Protein AF-0000000084494396 (afdb_homodimer)

Secondary structure (DSSP, 8-state):
--EEEEEEEEES-HHHHHHHHHHHH--EEPPPBTTEEEEE-SSSGGG---EEEEE--TTS-SEEEEEEE-S-HHHHHHHHHHTT-EEEEEEEE-SSEEEEEEE-TTS-EEEEEEE-/--EEEEEEEEES-HHHHHHHHHHHH--EEPPPBTTEEEEE-SSSGGG---EEEEE--TTS-SEEEEEEE-S-HHHHHHHHHHTT-EEEEEEEE-SSEEEEEEE-TTS-EEEEEEE-

Solvent-accessible surface area (backbone atoms only — not comparable to full-atom values): 11645 Å² total; per-residue (Å²): 107,31,17,34,65,34,38,36,41,27,20,89,49,35,68,61,45,51,51,41,46,29,70,59,27,57,32,49,68,49,75,70,55,96,57,32,19,49,32,39,23,44,94,40,78,93,52,21,46,33,35,32,39,19,53,29,49,90,93,47,40,63,49,42,28,49,30,29,37,36,93,45,57,67,58,46,51,52,47,33,43,75,61,53,26,44,78,75,38,66,86,39,83,55,97,59,33,36,39,30,34,35,26,44,72,74,68,46,53,36,34,41,33,18,76,107,109,32,16,32,64,33,38,37,42,26,19,87,48,34,66,62,46,51,50,41,46,29,70,58,25,56,31,50,68,48,73,70,56,97,57,33,20,49,32,38,23,42,96,38,78,91,53,22,44,34,36,33,39,20,52,30,49,92,92,48,40,62,47,41,28,48,28,30,37,36,93,46,57,68,60,48,50,51,47,34,42,77,61,52,27,45,79,74,40,66,86,38,83,56,96,60,32,36,38,29,34,34,27,44,72,73,67,46,53,37,33,42,32,18,75,108

Radius of gyration: 16.56 Å; Cα contacts (8 Å, |Δi|>4): 585; chains: 2; bounding box: 40×44×38 Å

Sequence (232 aa):
MGKVIGFELNSQEPEKAAKFYSTVFGWEIAEPHWDYREVSTGKDAQNGMNGGIAKGPHDYPHGTRIQIEVDSINTAISNAKNNGAIIVRDKMEFDHFYLAYLVDPTGLGFALIQKKMGKVIGFELNSQEPEKAAKFYSTVFGWEIAEPHWDYREVSTGKDAQNGMNGGIAKGPHDYPHGTRIQIEVDSINTAISNAKNNGAIIVRDKMEFDHFYLAYLVDPTGLGFALIQKK

pLDDT: mean 94.83, std 9.17, range [48.56, 98.88]

Organism: NCBI:txid1637975

InterPro domains:
  IPR029068 Glyoxalase/Bleomycin resistance protein/Dihydroxybiphenyl dioxygenase [G3DSA:3.10.180.10] (3-116)
  IPR029068 Glyoxalase/Bleomycin resistance protein/Dihydroxybiphenyl dioxygenase [SSF54593] (7-115)
  IPR037523 Vicinal oxygen chelate (VOC), core domain [PS51819] (3-115)
  IPR041581 Glyoxalase-like domain, group 6 [PF18029] (9-112)
  IPR052164 Anthracycline and Secondary Metabolite Biosynthesis Protein [PTHR33993] (4-116)

Nearest PDB structures (foldseek):
  3rhe-assembly1_A  TM=7.135E-01  e=7.812E-06  Legionella pneumophila subsp. pneumophila str. Philadelphia 1
  7yvv-assembly1_A  TM=7.458E-01  e=1.369E-04  Amycolatopsis sp. Hca4
  3r6a-assembly1_B  TM=5.721E-01  e=2.110E-05  Methanosarcina mazei Go1
  8aid-assembly2_D  TM=5.527E-01  e=4.953E-04  Pseudomonas aeruginosa PAO1
  4g6x-assembly1_A-2  TM=3.951E-01  e=2.604E-04  Catenulispora acidiphila DSM 44928

Structure (mmCIF, N/CA/C/O backbone):
data_AF-0000000084494396-model_v1
#
loop_
_entity.id
_entity.type
_entity.pdbx_description
1 polymer 'VOC domain-containing protein'
#
loop_
_atom_site.group_PDB
_atom_site.id
_atom_site.type_symbol
_atom_site.label_atom_id
_atom_site.label_alt_id
_atom_site.label_comp_id
_atom_site.label_asym_id
_atom_site.label_entity_id
_atom_site.label_seq_id
_atom_site.pdbx_PDB_ins_code
_atom_site.Cartn_x
_atom_site.Cartn_y
_atom_site.Cartn_z
_atom_site.occupancy
_atom_site.B_iso_or_equiv
_atom_site.auth_seq_id
_atom_site.auth_comp_id
_atom_site.auth_asym_id
_atom_site.auth_atom_id
_atom_site.pdbx_PDB_model_num
ATOM 1 N N . MET A 1 1 ? 7.5 9.703 14.969 1 87.62 1 MET A N 1
ATOM 2 C CA . MET A 1 1 ? 7.66 9.039 13.68 1 87.62 1 MET A CA 1
ATOM 3 C C . MET A 1 1 ? 6.348 8.406 13.227 1 87.62 1 MET A C 1
ATOM 5 O O . MET A 1 1 ? 5.609 7.844 14.047 1 87.62 1 MET A O 1
ATOM 9 N N . GLY A 1 2 ? 5.965 8.781 11.984 1 94.12 2 GLY A N 1
ATOM 10 C CA . GLY A 1 2 ? 4.781 8.156 11.422 1 94.12 2 GLY A CA 1
ATOM 11 C C . GLY A 1 2 ? 5.02 6.727 10.969 1 94.12 2 GLY A C 1
ATOM 12 O O . GLY A 1 2 ? 5.977 6.453 10.242 1 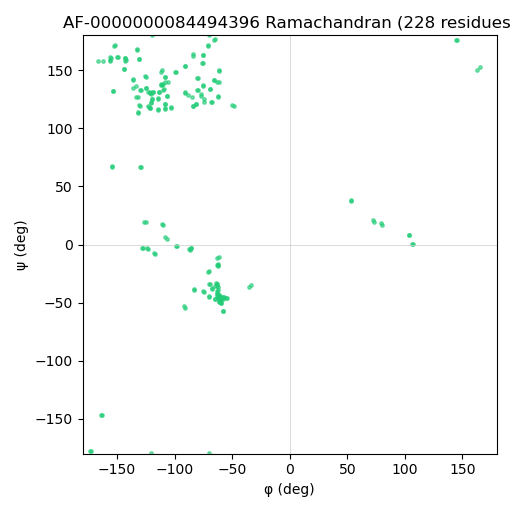94.12 2 GLY A O 1
ATOM 13 N N . LYS A 1 3 ? 4.242 5.754 11.445 1 94.38 3 LYS A N 1
ATOM 14 C CA . LYS A 1 3 ? 4.434 4.355 11.078 1 94.38 3 LYS A CA 1
ATOM 15 C C . LYS A 1 3 ? 3.322 3.867 10.156 1 94.38 3 LYS A C 1
ATOM 17 O O . LYS A 1 3 ? 2.156 4.227 10.336 1 94.38 3 LYS A O 1
ATOM 22 N N . VAL A 1 4 ? 3.73 3.09 9.203 1 95.94 4 VAL A N 1
ATOM 23 C CA . VAL A 1 4 ? 2.715 2.477 8.352 1 95.94 4 VAL A CA 1
ATOM 24 C C . VAL A 1 4 ? 2.061 1.312 9.086 1 95.94 4 VAL A C 1
ATOM 26 O O . VAL A 1 4 ? 2.742 0.383 9.531 1 95.94 4 VAL A O 1
ATOM 29 N N . ILE A 1 5 ? 0.726 1.32 9.109 1 93.69 5 ILE A N 1
ATOM 30 C CA . ILE A 1 5 ? 0.057 0.317 9.93 1 93.69 5 ILE A CA 1
ATOM 31 C C . ILE A 1 5 ? -0.991 -0.417 9.102 1 93.69 5 ILE A C 1
ATOM 33 O O . ILE A 1 5 ? -1.668 -1.32 9.594 1 93.69 5 ILE A O 1
ATOM 37 N N . GLY A 1 6 ? -1.131 0.015 7.891 1 95.38 6 GLY A N 1
ATOM 38 C CA . GLY A 1 6 ? -2.148 -0.624 7.07 1 95.38 6 GLY A CA 1
ATOM 39 C C . GLY A 1 6 ? -2.115 -0.173 5.625 1 95.38 6 GLY A C 1
ATOM 40 O O . GLY A 1 6 ? -1.225 0.578 5.223 1 95.38 6 GLY A O 1
ATOM 41 N N . PHE A 1 7 ? -3.102 -0.736 4.867 1 97.56 7 PHE A N 1
ATOM 42 C CA . PHE A 1 7 ? -3.277 -0.401 3.459 1 97.56 7 PHE A CA 1
ATOM 43 C C . PHE A 1 7 ? -4.758 -0.354 3.094 1 97.56 7 PHE A C 1
ATOM 45 O O . PHE A 1 7 ? -5.602 -0.865 3.834 1 97.56 7 PHE A O 1
ATOM 52 N N . GLU A 1 8 ? -4.984 0.31 2.012 1 98.31 8 GLU A N 1
ATOM 53 C CA . GLU A 1 8 ? -6.316 0.332 1.412 1 98.31 8 GLU A CA 1
ATOM 54 C C . GLU A 1 8 ? -6.25 0.049 -0.086 1 98.31 8 GLU A C 1
ATOM 56 O O . GLU A 1 8 ? -5.477 0.68 -0.809 1 98.31 8 GLU A O 1
ATOM 61 N N . LEU A 1 9 ? -7.027 -0.905 -0.478 1 98.75 9 LEU A N 1
ATOM 62 C CA . LEU A 1 9 ? -7.215 -1.201 -1.894 1 98.75 9 LEU A CA 1
ATOM 63 C C . LEU A 1 9 ? -8.555 -0.66 -2.389 1 98.75 9 LEU A C 1
ATOM 65 O O . LEU A 1 9 ? -9.609 -1.063 -1.897 1 98.75 9 LEU A O 1
ATOM 69 N N . ASN A 1 10 ? -8.445 0.259 -3.33 1 98.62 10 ASN A N 1
ATOM 70 C CA . ASN A 1 10 ? -9.648 0.908 -3.846 1 98.62 10 ASN A CA 1
ATOM 71 C C . ASN A 1 10 ? -9.891 0.551 -5.309 1 98.62 10 ASN A C 1
ATOM 73 O O . ASN A 1 10 ? -8.977 0.617 -6.129 1 98.62 10 ASN A O 1
ATOM 77 N N . SER A 1 11 ? -11.062 0.175 -5.621 1 98.31 11 SER A N 1
ATOM 78 C CA . SER A 1 11 ? -11.508 -0.075 -6.984 1 98.31 11 SER A CA 1
ATOM 79 C C . SER A 1 11 ? -13.008 0.155 -7.121 1 98.31 11 SER A C 1
ATOM 81 O O . SER A 1 11 ? -13.695 0.453 -6.141 1 98.31 11 SER A O 1
ATOM 83 N N . GLN A 1 12 ? -13.43 0.122 -8.367 1 98.06 12 GLN A N 1
ATOM 84 C CA . GLN A 1 12 ? -14.867 0.267 -8.594 1 98.06 12 GLN A CA 1
ATOM 85 C C . GLN A 1 12 ? -15.578 -1.077 -8.477 1 98.06 12 GLN A C 1
ATOM 87 O O . GLN A 1 12 ? -16.812 -1.143 -8.547 1 98.06 12 GLN A O 1
ATOM 92 N N . GLU A 1 13 ? -14.867 -2.143 -8.273 1 98 13 GLU A N 1
ATOM 93 C CA . GLU A 1 13 ? -15.406 -3.486 -8.094 1 98 13 GLU A CA 1
ATOM 94 C C . GLU A 1 13 ? -14.828 -4.148 -6.848 1 98 13 GLU A C 1
ATOM 96 O O . GLU A 1 13 ? -14.195 -5.199 -6.934 1 98 13 GLU A O 1
ATOM 101 N N . PRO A 1 14 ? -15.164 -3.617 -5.68 1 98 14 PRO A N 1
ATOM 102 C CA . PRO A 1 14 ? -14.539 -4.102 -4.445 1 98 14 PRO A CA 1
ATOM 103 C C . PRO A 1 14 ? -14.883 -5.562 -4.148 1 98 14 PRO A C 1
ATOM 105 O O . PRO A 1 14 ? -14.07 -6.281 -3.553 1 98 14 PRO A O 1
ATOM 108 N N . GLU A 1 15 ? -16.062 -6.016 -4.496 1 97.62 15 GLU A N 1
ATOM 109 C CA . GLU A 1 15 ? -16.422 -7.41 -4.273 1 97.62 15 GLU A CA 1
ATOM 110 C C . GLU A 1 15 ? -15.539 -8.352 -5.082 1 97.62 15 GLU A C 1
ATOM 112 O O . GLU A 1 15 ? -15.164 -9.422 -4.602 1 97.62 15 GLU A O 1
ATOM 117 N N . LYS A 1 16 ? -15.312 -7.957 -6.277 1 98.5 16 LYS A N 1
ATOM 118 C CA . LYS A 1 16 ? -14.422 -8.727 -7.141 1 98.5 16 LYS A CA 1
ATOM 119 C C . LYS A 1 16 ? -13.016 -8.797 -6.555 1 98.5 16 LYS A C 1
ATOM 121 O O . LYS A 1 16 ? -12.391 -9.859 -6.559 1 98.5 16 LYS A O 1
ATOM 126 N N . ALA A 1 17 ? -12.508 -7.703 -6.062 1 98.56 17 ALA A N 1
ATOM 127 C CA . ALA A 1 17 ? -11.203 -7.684 -5.398 1 98.56 17 ALA A CA 1
ATOM 128 C C . ALA A 1 17 ? -11.203 -8.586 -4.168 1 98.56 17 ALA A C 1
ATOM 130 O O . ALA A 1 17 ? -10.289 -9.391 -3.98 1 98.56 17 ALA A O 1
ATOM 131 N N . ALA A 1 18 ? -12.211 -8.438 -3.332 1 98.38 18 ALA A N 1
ATOM 132 C CA . ALA A 1 18 ? -12.312 -9.227 -2.107 1 98.38 18 ALA A CA 1
ATOM 133 C C . ALA A 1 18 ? -12.266 -10.719 -2.416 1 98.38 18 ALA A C 1
ATOM 135 O O . ALA A 1 18 ? -11.547 -11.477 -1.759 1 98.38 18 ALA A O 1
ATOM 136 N N . LYS A 1 19 ? -13 -11.117 -3.371 1 98.38 19 LYS A N 1
ATOM 137 C CA . LYS A 1 19 ? -13.031 -12.523 -3.768 1 98.38 19 LYS A CA 1
ATOM 138 C C . LYS A 1 19 ? -11.664 -13 -4.234 1 98.38 19 LYS A C 1
ATOM 140 O O . LYS A 1 19 ? -11.211 -14.086 -3.865 1 98.38 19 LYS A O 1
ATOM 145 N N . PHE A 1 20 ? -11.047 -12.219 -5.016 1 98.88 20 PHE A N 1
ATOM 146 C CA . PHE A 1 20 ? -9.727 -12.547 -5.539 1 98.88 20 PHE A CA 1
ATOM 147 C C . PHE A 1 20 ? -8.734 -12.773 -4.398 1 98.88 20 PHE A C 1
ATOM 149 O O . PHE A 1 20 ? -8.094 -13.82 -4.328 1 98.88 20 PHE A O 1
ATOM 156 N N . TYR A 1 21 ? -8.578 -11.789 -3.543 1 98.62 21 TYR A N 1
ATOM 157 C CA . TYR A 1 21 ? -7.551 -11.844 -2.506 1 98.62 21 TYR A CA 1
ATOM 158 C C . TYR A 1 21 ? -7.867 -12.93 -1.484 1 98.62 21 TYR A C 1
ATOM 160 O O . TYR A 1 21 ? -6.957 -13.562 -0.939 1 98.62 21 TYR A O 1
ATOM 168 N N . SER A 1 22 ? -9.141 -13.086 -1.17 1 98.12 22 SER A N 1
ATOM 169 C CA . SER A 1 22 ? -9.516 -14.188 -0.295 1 98.12 22 SER A CA 1
ATOM 170 C C . SER A 1 22 ? -9.156 -15.539 -0.917 1 98.12 22 SER A C 1
ATOM 172 O O . SER A 1 22 ? -8.594 -16.406 -0.248 1 98.12 22 SER A O 1
ATOM 174 N N . THR A 1 23 ? -9.453 -15.734 -2.154 1 98.38 23 THR A N 1
ATOM 175 C CA . THR A 1 23 ? -9.242 -17 -2.844 1 98.38 23 THR A CA 1
ATOM 176 C C . THR A 1 23 ? -7.754 -17.266 -3.043 1 98.38 23 THR A C 1
ATOM 178 O O . THR A 1 23 ? -7.281 -18.375 -2.797 1 98.38 23 THR A O 1
ATOM 181 N N . VAL A 1 24 ? -7.023 -16.359 -3.449 1 98.5 24 VAL A N 1
ATOM 182 C CA . VAL A 1 24 ? -5.645 -16.547 -3.889 1 98.5 24 VAL A CA 1
ATOM 183 C C . VAL A 1 24 ? -4.715 -16.562 -2.678 1 98.5 24 VAL A C 1
ATOM 185 O O . VAL A 1 24 ? -3.748 -17.328 -2.635 1 98.5 24 VAL A O 1
ATOM 188 N N . PHE A 1 25 ? -4.984 -15.68 -1.668 1 97.56 25 PHE A N 1
ATOM 189 C CA . PHE A 1 25 ? -4 -15.484 -0.61 1 97.56 25 PHE A CA 1
ATOM 190 C C . PHE A 1 25 ? -4.566 -15.906 0.74 1 97.56 25 PHE A C 1
ATOM 192 O O . PHE A 1 25 ? -3.867 -15.852 1.755 1 97.56 25 PHE A O 1
ATOM 199 N N . GLY A 1 26 ? -5.883 -16.219 0.775 1 96.56 26 GLY A N 1
ATOM 200 C CA . GLY A 1 26 ? -6.484 -16.688 2.014 1 96.56 26 GLY A CA 1
ATOM 201 C C . GLY A 1 26 ? -6.816 -15.562 2.977 1 96.56 26 GLY A C 1
ATOM 202 O O . GLY A 1 26 ? -6.938 -15.789 4.184 1 96.56 26 GLY A O 1
ATOM 203 N N . TRP A 1 27 ? -6.859 -14.398 2.49 1 96.81 27 TRP A N 1
ATOM 204 C CA . TRP A 1 27 ? -7.172 -13.266 3.365 1 96.81 27 TRP A CA 1
ATOM 205 C C . TRP A 1 27 ? -8.562 -13.422 3.967 1 96.81 27 TRP A C 1
ATOM 207 O O . TRP A 1 27 ? -9.492 -13.891 3.301 1 96.81 27 TRP A O 1
ATOM 217 N N . GLU A 1 28 ? -8.648 -13.07 5.215 1 96.06 28 GLU A N 1
ATOM 218 C CA . GLU A 1 28 ? -9.961 -12.914 5.836 1 96.06 28 GLU A CA 1
ATOM 219 C C . GLU A 1 28 ? -10.539 -11.523 5.559 1 96.06 28 GLU A C 1
ATOM 221 O O . GLU A 1 28 ? -9.945 -10.516 5.949 1 96.06 28 GLU A O 1
ATOM 226 N N . ILE A 1 29 ? -11.656 -11.461 4.91 1 96.38 29 ILE A N 1
ATOM 227 C CA . ILE A 1 29 ? -12.273 -10.203 4.512 1 96.38 29 ILE A CA 1
ATOM 228 C C . ILE A 1 29 ? -13.664 -10.086 5.137 1 96.38 29 ILE A C 1
ATOM 230 O O . ILE A 1 29 ? -14.531 -10.938 4.895 1 96.38 29 ILE A O 1
ATOM 234 N N . ALA A 1 30 ? -13.812 -9.062 5.867 1 96.31 30 ALA A N 1
ATOM 235 C CA . ALA A 1 30 ? -15.062 -8.859 6.59 1 96.31 30 ALA A CA 1
ATOM 236 C C . ALA A 1 30 ? -16.172 -8.406 5.648 1 96.31 30 ALA A C 1
ATOM 238 O O . ALA A 1 30 ? -15.914 -7.992 4.516 1 96.31 30 ALA A O 1
ATOM 239 N N . GLU A 1 31 ? -17.375 -8.523 6.109 1 94.75 31 GLU A N 1
ATOM 240 C CA . GLU A 1 31 ? -18.5 -7.938 5.383 1 94.75 31 GLU A CA 1
ATOM 241 C C . GLU A 1 31 ? -18.359 -6.422 5.273 1 94.75 31 GLU A C 1
ATOM 243 O O . GLU A 1 31 ? -17.812 -5.777 6.176 1 94.75 31 GLU A O 1
ATOM 248 N N . PRO A 1 32 ? -18.906 -5.953 4.176 1 92.38 32 PRO A N 1
ATOM 249 C CA . PRO A 1 32 ? -18.75 -4.512 3.973 1 92.38 32 PRO A CA 1
ATOM 250 C C . PRO A 1 32 ? -19.547 -3.68 4.969 1 92.38 32 PRO A C 1
ATOM 252 O O . PRO A 1 32 ? -20.688 -4.043 5.312 1 92.38 32 PRO A O 1
ATOM 255 N N . HIS A 1 33 ? -18.906 -2.691 5.508 1 88.5 33 HIS A N 1
ATOM 256 C CA . HIS A 1 33 ? -19.531 -1.603 6.25 1 88.5 33 HIS A CA 1
ATOM 257 C C . HIS A 1 33 ? -19.188 -0.248 5.641 1 88.5 33 HIS A C 1
ATOM 259 O O . HIS A 1 33 ? -18.016 0.141 5.605 1 88.5 33 HIS A O 1
ATOM 265 N N . TRP A 1 34 ? -20.172 0.598 5.141 1 84.56 34 TRP A N 1
ATOM 266 C CA . TRP A 1 34 ? -19.969 1.862 4.441 1 84.56 34 TRP A CA 1
ATOM 267 C C . TRP A 1 34 ? -19.016 1.684 3.268 1 84.56 34 TRP A C 1
ATOM 269 O O . TRP A 1 34 ? -18.062 2.453 3.109 1 84.56 34 TRP A O 1
ATOM 279 N N . ASP A 1 35 ? -19.078 0.562 2.516 1 88.31 35 ASP A N 1
ATOM 280 C CA . ASP A 1 35 ? -18.312 0.253 1.306 1 88.31 35 ASP A CA 1
ATOM 281 C C . ASP A 1 35 ? -16.859 -0.035 1.631 1 88.31 35 ASP A C 1
ATOM 283 O O . ASP A 1 35 ? -15.984 0.132 0.778 1 88.31 35 ASP A O 1
ATOM 287 N N . TYR A 1 36 ? -16.656 -0.369 2.826 1 94.69 36 TYR A N 1
ATOM 288 C CA . TYR A 1 36 ? -15.328 -0.73 3.299 1 94.69 36 TYR A CA 1
ATOM 289 C C . TYR A 1 36 ? -15.32 -2.129 3.906 1 94.69 36 TYR A C 1
ATOM 291 O O . TYR A 1 36 ? -16.203 -2.465 4.711 1 94.69 36 TYR A O 1
ATOM 299 N N . ARG A 1 37 ? -14.375 -2.961 3.508 1 97.06 37 ARG A N 1
ATOM 300 C CA . ARG A 1 37 ? -14.156 -4.301 4.043 1 97.06 37 ARG A CA 1
ATOM 301 C C . ARG A 1 37 ? -12.82 -4.391 4.77 1 97.06 37 ARG A C 1
ATOM 303 O O . ARG A 1 37 ? -11.758 -4.215 4.16 1 97.06 37 ARG A O 1
ATOM 310 N N . GLU A 1 38 ? -12.859 -4.648 6.043 1 96.06 38 GLU A N 1
ATOM 311 C CA . GLU A 1 38 ? -11.617 -4.895 6.77 1 96.06 38 GLU A CA 1
ATOM 312 C C . GLU A 1 38 ? -10.945 -6.18 6.297 1 96.06 38 GLU A C 1
ATOM 314 O O . GLU A 1 38 ? -11.617 -7.184 6.043 1 96.06 38 GLU A O 1
ATOM 319 N N . VAL A 1 39 ? -9.695 -6.113 6.227 1 96.38 39 VAL A N 1
ATOM 320 C CA . VAL A 1 39 ? -8.93 -7.25 5.723 1 96.38 39 VAL A CA 1
ATOM 321 C C . VAL A 1 39 ? -7.875 -7.66 6.75 1 96.38 39 VAL A C 1
ATOM 323 O O . VAL A 1 39 ? -7.156 -6.812 7.285 1 96.38 39 VAL A O 1
ATOM 326 N N . SER A 1 40 ? -7.723 -8.906 7.031 1 94.94 40 SER A N 1
ATOM 327 C CA . SER A 1 40 ? -6.641 -9.5 7.801 1 94.94 40 SER A CA 1
ATOM 328 C C . SER A 1 40 ? -5.785 -10.422 6.934 1 94.94 40 SER A C 1
ATOM 330 O O . SER A 1 40 ? -6.309 -11.305 6.258 1 94.94 40 SER A O 1
ATOM 332 N N . THR A 1 41 ? -4.484 -10.242 6.879 1 92.94 41 THR A N 1
ATOM 333 C CA . THR A 1 41 ? -3.596 -11.016 6.012 1 92.94 41 THR A CA 1
ATOM 334 C C . THR A 1 41 ? -2.75 -11.984 6.832 1 92.94 41 THR A C 1
ATOM 336 O O . THR A 1 41 ? -1.87 -12.656 6.293 1 92.94 41 THR A O 1
ATOM 339 N N . GLY A 1 42 ? -2.908 -12.172 8.055 1 78.06 42 GLY A N 1
ATOM 340 C CA . GLY A 1 42 ? -2.201 -13.109 8.914 1 78.06 42 GLY A CA 1
ATOM 341 C C . GLY A 1 42 ? -2.863 -13.289 10.266 1 78.06 42 GLY A C 1
ATOM 342 O O . GLY A 1 42 ? -3.795 -12.555 10.617 1 78.06 42 GLY A O 1
ATOM 343 N N . LYS A 1 43 ? -2.605 -14.375 10.93 1 63.38 43 LYS A N 1
ATOM 344 C CA . LYS A 1 43 ? -3.234 -14.742 12.195 1 63.38 43 LYS A CA 1
ATOM 345 C C . LYS A 1 43 ? -2.848 -13.758 13.297 1 63.38 43 LYS A C 1
ATOM 347 O O . LYS A 1 43 ? -3.629 -13.516 14.219 1 63.38 43 LYS A O 1
ATOM 352 N N . ASP A 1 44 ? -1.706 -13.281 13.297 1 54.03 44 ASP A N 1
ATOM 353 C CA . ASP A 1 44 ? -1.35 -12.328 14.344 1 54.03 44 ASP A CA 1
ATOM 354 C C . ASP A 1 44 ? -0.634 -11.109 13.758 1 54.03 44 ASP A C 1
ATOM 356 O O . ASP A 1 44 ? -0.057 -11.188 12.672 1 54.03 44 ASP A O 1
ATOM 360 N N . ALA A 1 45 ? -1.068 -9.922 14.273 1 48.56 45 ALA A N 1
ATOM 361 C CA . ALA A 1 45 ? -0.448 -8.656 13.875 1 48.56 45 ALA A CA 1
ATOM 362 C C . ALA A 1 45 ? 1.05 -8.836 13.641 1 48.56 45 ALA A C 1
ATOM 364 O O . ALA A 1 45 ? 1.646 -8.117 12.836 1 48.56 45 ALA A O 1
ATOM 365 N N . GLN A 1 46 ? 1.566 -9.703 14.508 1 52.06 46 GLN A N 1
ATOM 366 C CA . GLN A 1 46 ? 3.006 -9.906 14.375 1 52.06 46 GLN A CA 1
ATOM 367 C C . GLN A 1 46 ? 3.355 -10.469 13 1 52.06 46 GLN A C 1
ATOM 369 O O . GLN A 1 46 ? 4.5 -10.359 12.547 1 52.06 46 GLN A O 1
ATOM 374 N N . ASN A 1 47 ? 2.273 -10.875 12.281 1 62.22 47 ASN A N 1
ATOM 375 C CA . ASN A 1 47 ? 2.561 -11.734 11.141 1 62.22 47 ASN A CA 1
ATOM 376 C C . ASN A 1 47 ? 1.955 -11.188 9.852 1 62.22 47 ASN A C 1
ATOM 378 O O . ASN A 1 47 ? 1.816 -11.914 8.867 1 62.22 47 ASN A O 1
ATOM 382 N N . GLY A 1 48 ? 1.631 -9.977 9.805 1 73.88 48 GLY A N 1
ATOM 383 C CA . GLY A 1 48 ? 1.143 -9.398 8.562 1 73.88 48 GLY A CA 1
ATOM 384 C C . GLY A 1 48 ? 0.419 -8.078 8.758 1 73.88 48 GLY A C 1
ATOM 385 O O . GLY A 1 48 ? -0.161 -7.836 9.812 1 73.88 48 GLY A O 1
ATOM 386 N N . MET A 1 49 ? 0.499 -7.309 7.836 1 85.56 49 MET A N 1
ATOM 387 C CA . MET A 1 49 ? -0.196 -6.027 7.914 1 85.56 49 MET A CA 1
ATOM 388 C C . MET A 1 49 ? -1.648 -6.164 7.469 1 85.56 49 MET A C 1
ATOM 390 O O . MET A 1 49 ? -1.928 -6.754 6.422 1 85.56 49 MET A O 1
ATOM 394 N N . ASN A 1 50 ? -2.533 -5.715 8.32 1 93 50 ASN A N 1
ATOM 395 C CA . ASN A 1 50 ? -3.947 -5.676 7.961 1 93 50 ASN A CA 1
ATOM 396 C C . ASN A 1 50 ? -4.289 -4.414 7.176 1 93 50 ASN A C 1
ATOM 398 O O . ASN A 1 50 ? -3.477 -3.492 7.086 1 93 50 ASN A O 1
ATOM 402 N N . GLY A 1 51 ? -5.438 -4.441 6.531 1 95.94 51 GLY A N 1
ATOM 403 C CA . GLY A 1 51 ? -5.883 -3.318 5.719 1 95.94 51 GLY A CA 1
ATOM 404 C C . GLY A 1 51 ? -7.363 -3.373 5.387 1 95.94 51 GLY A C 1
ATOM 405 O O . GLY A 1 51 ? -8.18 -3.734 6.234 1 95.94 51 GLY A O 1
ATOM 406 N N . GLY A 1 52 ? -7.598 -2.852 4.172 1 97.69 52 GLY A N 1
ATOM 407 C CA . GLY A 1 52 ? -8.992 -2.826 3.756 1 97.69 52 GLY A CA 1
ATOM 408 C C . GLY A 1 52 ? -9.164 -2.797 2.25 1 97.69 52 GLY A C 1
ATOM 409 O O . GLY A 1 52 ? -8.227 -2.486 1.517 1 97.69 52 GLY A O 1
ATOM 410 N N . ILE A 1 53 ? -10.297 -3.203 1.834 1 98.56 53 ILE A N 1
ATOM 411 C CA . ILE A 1 53 ? -10.773 -3.125 0.458 1 98.56 53 ILE A CA 1
ATOM 412 C C . ILE A 1 53 ? -12.055 -2.293 0.4 1 98.56 53 ILE A C 1
ATOM 414 O O . ILE A 1 53 ? -12.977 -2.508 1.19 1 98.56 53 ILE A O 1
ATOM 418 N N . ALA A 1 54 ? -12.07 -1.334 -0.497 1 97.94 54 ALA A N 1
ATOM 419 C CA . ALA A 1 54 ? -13.227 -0.442 -0.529 1 97.94 54 ALA A CA 1
ATOM 420 C C . ALA A 1 54 ? -13.594 -0.072 -1.963 1 97.94 54 ALA A C 1
ATOM 422 O O . ALA A 1 54 ? -12.773 -0.198 -2.873 1 97.94 54 ALA A O 1
ATOM 423 N N . LYS A 1 55 ? -14.906 0.358 -2.123 1 97.62 55 LYS A N 1
ATOM 424 C CA . LYS A 1 55 ? -15.25 1.104 -3.33 1 97.62 55 LYS A CA 1
ATOM 425 C C . LYS A 1 55 ? -14.578 2.475 -3.34 1 97.62 55 LYS A C 1
ATOM 427 O O . LYS A 1 55 ? -14.742 3.258 -2.402 1 97.62 55 LYS A O 1
ATOM 432 N N . GLY A 1 56 ? -13.836 2.689 -4.371 1 96.81 56 GLY A N 1
ATOM 433 C CA . GLY A 1 56 ? -13.148 3.969 -4.441 1 96.81 56 GLY A CA 1
ATOM 434 C C . GLY A 1 56 ? -14.102 5.152 -4.5 1 96.81 56 GLY A C 1
ATOM 435 O O . GLY A 1 56 ? -15.031 5.164 -5.305 1 96.81 56 GLY A O 1
ATOM 436 N N . PRO A 1 57 ? -13.883 6.09 -3.605 1 95.5 57 PRO A N 1
ATOM 437 C CA . PRO A 1 57 ? -14.68 7.312 -3.736 1 95.5 57 PRO A CA 1
ATOM 438 C C . PRO A 1 57 ? -14.367 8.086 -5.012 1 95.5 57 PRO A C 1
ATOM 440 O O . PRO A 1 57 ? -13.469 7.703 -5.77 1 95.5 57 PRO A O 1
ATOM 443 N N . HIS A 1 58 ? -15.086 9.172 -5.262 1 94.88 58 HIS A N 1
ATOM 444 C CA . HIS A 1 58 ? -14.953 9.938 -6.492 1 94.88 58 HIS A CA 1
ATOM 445 C C . HIS A 1 58 ? -13.555 10.531 -6.625 1 94.88 58 HIS A C 1
ATOM 447 O O . HIS A 1 58 ? -13.008 10.594 -7.727 1 94.88 58 HIS A O 1
ATOM 453 N N . ASP A 1 59 ? -12.953 10.938 -5.574 1 94.69 59 ASP A N 1
ATOM 454 C CA . ASP A 1 59 ? -11.656 11.609 -5.602 1 94.69 59 ASP A CA 1
ATOM 455 C C . ASP A 1 59 ? -10.508 10.602 -5.57 1 94.69 59 ASP A C 1
ATOM 457 O O . ASP A 1 59 ? -9.344 10.977 -5.676 1 94.69 59 ASP A O 1
ATOM 461 N N . TYR A 1 60 ? -10.781 9.391 -5.457 1 97.06 60 TYR A N 1
ATOM 462 C CA . TYR A 1 60 ? -9.82 8.297 -5.48 1 97.06 60 TYR A CA 1
ATOM 463 C C . TYR A 1 60 ? -10.477 6.996 -5.934 1 97.06 60 TYR A C 1
ATOM 465 O O . TYR A 1 60 ? -10.578 6.043 -5.156 1 97.06 60 TYR A O 1
ATOM 473 N N . PRO A 1 61 ? -10.875 6.969 -7.121 1 97.56 61 PRO A N 1
ATOM 474 C CA . PRO A 1 61 ? -11.719 5.871 -7.594 1 97.56 61 PRO A CA 1
ATOM 475 C C . PRO A 1 61 ? -10.969 4.547 -7.707 1 97.56 61 PRO A C 1
ATOM 477 O O . PRO A 1 61 ? -11.594 3.482 -7.754 1 97.56 61 PRO A O 1
ATOM 480 N N . HIS A 1 62 ? -9.641 4.645 -7.832 1 98.44 62 HIS A N 1
ATOM 481 C CA . HIS A 1 62 ? -8.82 3.463 -8.078 1 98.44 62 HIS A CA 1
ATOM 482 C C . HIS A 1 62 ? -7.398 3.662 -7.562 1 98.44 62 HIS A C 1
ATOM 484 O O . HIS A 1 62 ? -6.793 4.715 -7.789 1 98.44 62 HIS A O 1
ATOM 490 N N . GLY A 1 63 ? -6.934 2.615 -6.82 1 98.56 63 GLY A N 1
ATOM 491 C CA . GLY A 1 63 ? -5.543 2.695 -6.398 1 98.56 63 GLY A CA 1
ATOM 492 C C . GLY A 1 63 ? -5.305 2.109 -5.023 1 98.56 63 GLY A C 1
ATOM 493 O O . GLY A 1 63 ? -6.242 1.668 -4.355 1 98.56 63 GLY A O 1
ATOM 494 N N . THR A 1 64 ? -4.07 2.076 -4.621 1 98.81 64 THR A N 1
ATOM 495 C CA . THR A 1 64 ? -3.625 1.607 -3.312 1 98.81 64 THR A CA 1
ATOM 496 C C . THR A 1 64 ? -3.088 2.766 -2.479 1 98.81 64 THR A C 1
ATOM 498 O O . THR A 1 64 ? -2.365 3.625 -2.99 1 98.81 64 THR A O 1
ATOM 501 N N . ARG A 1 65 ? -3.453 2.771 -1.19 1 98.25 65 ARG A N 1
ATOM 502 C CA . ARG A 1 65 ? -2.904 3.715 -0.223 1 98.25 65 ARG A CA 1
ATOM 503 C C . ARG A 1 65 ? -2.316 2.986 0.98 1 98.25 65 ARG A C 1
ATOM 505 O O . ARG A 1 65 ? -2.863 1.977 1.43 1 98.25 65 ARG A O 1
ATOM 512 N N . ILE A 1 66 ? -1.263 3.557 1.472 1 98.25 66 ILE A N 1
ATOM 513 C CA . ILE A 1 66 ? -0.813 3.146 2.797 1 98.25 66 ILE A CA 1
ATOM 514 C C . ILE A 1 66 ? -1.455 4.035 3.859 1 98.25 66 ILE A C 1
ATOM 516 O O . ILE A 1 66 ? -1.826 5.18 3.578 1 98.25 66 ILE A O 1
ATOM 520 N N . GLN A 1 67 ? -1.577 3.482 5.016 1 97.44 67 GLN A N 1
ATOM 521 C CA . GLN A 1 67 ? -2.076 4.211 6.176 1 97.44 67 GLN A CA 1
ATOM 522 C C . GLN A 1 67 ? -0.959 4.48 7.18 1 97.44 67 GLN A C 1
ATOM 524 O O . GLN A 1 67 ? -0.364 3.547 7.719 1 97.44 67 GLN A O 1
ATOM 529 N N . ILE A 1 68 ? -0.735 5.719 7.453 1 97.56 68 ILE A N 1
ATOM 530 C CA . ILE A 1 68 ? 0.343 6.129 8.344 1 97.56 68 ILE A CA 1
ATOM 531 C C . ILE A 1 68 ? -0.24 6.621 9.664 1 97.56 68 ILE A C 1
ATOM 533 O O . ILE A 1 68 ? -0.985 7.605 9.695 1 97.56 68 ILE A O 1
ATOM 537 N N . GLU A 1 69 ? 0.094 5.93 10.734 1 96.94 69 GLU A N 1
ATOM 538 C CA . GLU A 1 69 ? -0.339 6.344 12.062 1 96.94 69 GLU A CA 1
ATOM 539 C C . GLU A 1 69 ? 0.551 7.457 12.609 1 96.94 69 GLU A C 1
ATOM 541 O O . GLU A 1 69 ? 1.778 7.363 12.555 1 96.94 69 GLU A O 1
ATOM 546 N N . VAL A 1 70 ? -0.07 8.438 13.109 1 97.25 70 VAL A N 1
ATOM 547 C CA . VAL A 1 70 ? 0.66 9.586 13.641 1 97.25 70 VAL A CA 1
ATOM 548 C C . VAL A 1 70 ? 0.14 9.93 15.031 1 97.25 70 VAL A C 1
ATOM 550 O O . VAL A 1 70 ? -0.961 9.523 15.406 1 97.25 70 VAL A O 1
ATOM 553 N N . ASP A 1 71 ? 0.946 10.664 15.828 1 97.19 71 ASP A N 1
ATOM 554 C CA . ASP A 1 71 ? 0.563 11.055 17.188 1 97.19 71 ASP A CA 1
ATOM 555 C C . ASP A 1 71 ? -0.46 12.195 17.156 1 97.19 71 ASP A C 1
ATOM 557 O O . ASP A 1 71 ? -1.379 12.227 17.969 1 97.19 71 ASP A O 1
ATOM 561 N N . SER A 1 72 ? -0.306 13.117 16.297 1 98.12 72 SER A N 1
ATOM 562 C CA . SER A 1 72 ? -1.203 14.25 16.094 1 98.12 72 SER A CA 1
ATOM 563 C C . SER A 1 72 ? -1.539 14.438 14.617 1 9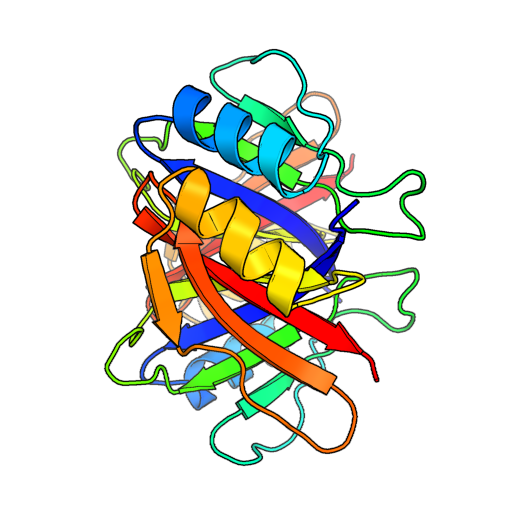8.12 72 SER A C 1
ATOM 565 O O . SER A 1 72 ? -0.682 14.836 13.828 1 98.12 72 SER A O 1
ATOM 567 N N . ILE A 1 73 ? -2.762 14.242 14.297 1 98.44 73 ILE A N 1
ATOM 568 C CA . ILE A 1 73 ? -3.188 14.305 12.906 1 98.44 73 ILE A CA 1
ATOM 569 C C . ILE A 1 73 ? -3.127 15.75 12.414 1 98.44 73 ILE A C 1
ATOM 571 O O . ILE A 1 73 ? -2.77 16 11.258 1 98.44 73 ILE A O 1
ATOM 575 N N . ASN A 1 74 ? -3.408 16.719 13.273 1 98.56 74 ASN A N 1
ATOM 576 C CA . ASN A 1 74 ? -3.336 18.125 12.891 1 98.56 74 ASN A CA 1
ATOM 577 C C . ASN A 1 74 ? -1.907 18.531 12.555 1 98.56 74 ASN A C 1
ATOM 579 O O . ASN A 1 74 ? -1.672 19.188 11.539 1 98.56 74 ASN A O 1
ATOM 583 N N . THR A 1 75 ? -1.025 18.156 13.391 1 98.56 75 THR A N 1
ATOM 584 C CA . THR A 1 75 ? 0.378 18.484 13.164 1 98.56 75 THR A CA 1
ATOM 585 C C . THR A 1 75 ? 0.885 17.828 11.883 1 98.56 75 THR A C 1
ATOM 587 O O . THR A 1 75 ? 1.586 18.453 11.094 1 98.56 75 THR A O 1
ATOM 590 N N . ALA A 1 76 ? 0.536 16.562 11.703 1 98.69 76 ALA A N 1
ATOM 591 C CA . ALA A 1 76 ? 0.979 15.828 10.523 1 98.69 76 ALA A CA 1
ATOM 592 C C . ALA A 1 76 ? 0.455 16.469 9.242 1 98.69 76 ALA A C 1
ATOM 594 O O . ALA A 1 76 ? 1.189 16.609 8.258 1 98.69 76 ALA A O 1
ATOM 595 N N . ILE A 1 77 ? -0.799 16.844 9.227 1 98.81 77 ILE A N 1
ATOM 596 C CA . ILE A 1 77 ? -1.403 17.484 8.062 1 98.81 77 ILE A CA 1
ATOM 597 C C . ILE A 1 77 ? -0.669 18.797 7.758 1 98.81 77 ILE A C 1
ATOM 599 O O . ILE A 1 77 ? -0.299 19.047 6.609 1 98.81 77 ILE A O 1
ATOM 603 N N . SER A 1 78 ? -0.468 19.562 8.789 1 98.69 78 SER A N 1
ATOM 604 C CA . SER A 1 78 ? 0.218 20.844 8.617 1 98.69 78 SER A CA 1
ATOM 605 C C . SER A 1 78 ? 1.622 20.641 8.055 1 98.69 78 SER A C 1
ATOM 607 O O . SER A 1 78 ? 2.014 21.312 7.098 1 98.69 78 SER A O 1
ATOM 609 N N . ASN A 1 79 ? 2.357 19.766 8.68 1 98.69 79 ASN A N 1
ATOM 610 C CA . ASN A 1 79 ? 3.709 19.469 8.211 1 98.69 79 ASN A CA 1
ATOM 611 C C . ASN A 1 79 ? 3.711 19 6.766 1 98.69 79 ASN A C 1
ATOM 613 O O . ASN A 1 79 ? 4.562 19.406 5.973 1 98.69 79 ASN A O 1
ATOM 617 N N . ALA A 1 80 ? 2.795 18.094 6.438 1 98.88 80 ALA A N 1
ATOM 618 C CA . ALA A 1 80 ? 2.705 17.562 5.078 1 98.88 80 ALA A CA 1
ATOM 619 C C . ALA A 1 80 ? 2.422 18.688 4.074 1 98.88 80 ALA A C 1
ATOM 621 O O . ALA A 1 80 ? 3.084 18.781 3.039 1 98.88 80 ALA A O 1
ATOM 622 N N . LYS A 1 81 ? 1.458 19.453 4.402 1 98.75 81 LYS A N 1
ATOM 623 C CA . LYS A 1 81 ? 1.101 20.578 3.535 1 98.75 81 LYS A CA 1
ATOM 624 C C . LYS A 1 81 ? 2.285 21.516 3.334 1 98.75 81 LYS A C 1
ATOM 626 O O . LYS A 1 81 ? 2.578 21.922 2.207 1 98.75 81 LYS A O 1
ATOM 631 N N . ASN A 1 82 ? 2.916 21.828 4.375 1 98.75 82 ASN A N 1
ATOM 632 C CA . ASN A 1 82 ? 4.07 22.719 4.328 1 98.75 82 ASN A CA 1
ATOM 633 C C . ASN A 1 82 ? 5.199 22.125 3.488 1 98.75 82 ASN A C 1
ATOM 635 O O . ASN A 1 82 ? 6.117 22.844 3.082 1 98.75 82 ASN A O 1
ATOM 639 N N . ASN A 1 83 ? 5.137 20.891 3.277 1 98.75 83 ASN A N 1
ATOM 640 C CA . ASN A 1 83 ? 6.18 20.234 2.502 1 98.75 83 ASN A CA 1
ATOM 641 C C . ASN A 1 83 ? 5.66 19.766 1.143 1 98.75 83 ASN A C 1
ATOM 643 O O . ASN A 1 83 ? 6.238 18.875 0.524 1 98.75 83 ASN A O 1
ATOM 647 N N . GLY A 1 84 ? 4.539 20.297 0.716 1 98.69 84 GLY A N 1
ATOM 648 C CA . GLY A 1 84 ? 4.148 20.172 -0.68 1 98.69 84 GLY A CA 1
ATOM 649 C C . GLY A 1 84 ? 3.008 19.203 -0.9 1 98.69 84 GLY A C 1
ATOM 650 O O . GLY A 1 84 ? 2.576 19 -2.035 1 98.69 84 GLY A O 1
ATOM 651 N N . ALA A 1 85 ? 2.502 18.609 0.142 1 98.88 85 ALA A N 1
ATOM 652 C CA . ALA A 1 85 ? 1.353 17.719 -0.017 1 98.88 85 ALA A CA 1
ATOM 653 C C . ALA A 1 85 ? 0.069 18.516 -0.224 1 98.88 85 ALA A C 1
ATOM 655 O O . ALA A 1 85 ? -0.01 19.688 0.155 1 98.88 85 ALA A O 1
ATOM 656 N N . ILE A 1 86 ? -0.883 17.859 -0.844 1 98.62 86 ILE A N 1
ATOM 657 C CA . ILE A 1 86 ? -2.219 18.406 -1.035 1 98.62 86 ILE A CA 1
ATOM 658 C C . ILE A 1 86 ? -3.219 17.672 -0.155 1 98.62 86 ILE A C 1
ATOM 660 O O . ILE A 1 86 ? -3.201 16.438 -0.09 1 98.62 86 ILE A O 1
ATOM 664 N N . ILE A 1 87 ? -4.047 18.422 0.506 1 98.62 87 ILE A N 1
ATOM 665 C CA . ILE A 1 87 ? -5.094 17.828 1.322 1 98.62 87 ILE A CA 1
ATOM 666 C C . ILE A 1 87 ? -6.281 17.438 0.439 1 98.62 87 ILE A C 1
ATOM 668 O O . ILE A 1 87 ? -6.832 18.281 -0.274 1 98.62 87 ILE A O 1
ATOM 672 N N . VAL A 1 88 ? -6.645 16.234 0.403 1 98.5 88 VAL A N 1
ATOM 673 C CA . VAL A 1 88 ? -7.797 15.766 -0.353 1 98.5 88 VAL A CA 1
ATOM 674 C C . VAL A 1 88 ? -9.039 15.781 0.534 1 98.5 88 VAL A C 1
ATOM 676 O O . VAL A 1 88 ? -10.094 16.281 0.128 1 98.5 88 VAL A O 1
ATOM 679 N N . ARG A 1 89 ? -8.945 15.156 1.677 1 97.94 89 ARG A N 1
ATOM 680 C CA . ARG A 1 89 ? -9.938 15.195 2.748 1 97.94 89 ARG A CA 1
ATOM 681 C C . ARG A 1 89 ? -9.281 15.508 4.09 1 97.94 89 ARG A C 1
ATOM 683 O O . ARG A 1 89 ? -8.43 14.75 4.562 1 97.94 89 ARG A O 1
ATOM 690 N N . ASP A 1 90 ? -9.727 16.547 4.582 1 98.25 90 ASP A N 1
ATOM 691 C CA . ASP A 1 90 ? -9.172 16.969 5.863 1 98.25 90 ASP A CA 1
ATOM 692 C C . ASP A 1 90 ? -9.617 16.031 6.984 1 98.25 90 ASP A C 1
ATOM 694 O O . ASP A 1 90 ? -10.266 15.008 6.73 1 98.25 90 ASP A O 1
ATOM 698 N N . LYS A 1 91 ? -9.125 16.391 8.219 1 98.44 91 LYS A N 1
ATOM 699 C CA . LYS A 1 91 ? -9.359 15.547 9.391 1 98.44 91 LYS A CA 1
ATOM 700 C C . LYS A 1 91 ? -10.836 15.18 9.523 1 98.44 91 LYS A C 1
ATOM 702 O O . LYS A 1 91 ? -11.695 16.047 9.562 1 98.44 91 LYS A O 1
ATOM 707 N N . MET A 1 92 ? -11.109 13.914 9.492 1 97.62 92 MET A N 1
ATOM 708 C CA . MET A 1 92 ? -12.422 13.336 9.766 1 97.62 92 MET A CA 1
ATOM 709 C C . MET A 1 92 ? -12.422 12.602 11.102 1 97.62 92 MET A C 1
ATOM 711 O O . MET A 1 92 ? -11.445 11.938 11.453 1 97.62 92 MET A O 1
ATOM 715 N N . GLU A 1 93 ? -13.531 12.695 11.781 1 97.38 93 GLU A N 1
ATOM 716 C CA . GLU A 1 93 ? -13.625 12.086 13.102 1 97.38 93 GLU A CA 1
ATOM 717 C C . GLU A 1 93 ? -14.492 10.836 13.07 1 97.38 93 GLU A C 1
ATOM 719 O O . GLU A 1 93 ? -15.602 10.852 12.531 1 97.38 93 GLU A O 1
ATOM 724 N N . PHE A 1 94 ? -13.945 9.773 13.586 1 94.94 94 PHE A N 1
ATOM 725 C CA . PHE A 1 94 ? -14.672 8.531 13.812 1 94.94 94 PHE A CA 1
ATOM 726 C C . PHE A 1 94 ? -14.656 8.164 15.289 1 94.94 94 PHE A C 1
ATOM 728 O O . PHE A 1 94 ? -14.164 8.93 16.125 1 94.94 94 PHE A O 1
ATOM 735 N N . ASP A 1 95 ? -15.25 7.066 15.664 1 94.75 95 ASP A N 1
ATOM 736 C CA . ASP A 1 95 ? -15.438 6.707 17.078 1 94.75 95 ASP A CA 1
ATOM 737 C C . ASP A 1 95 ? -14.094 6.52 17.766 1 94.75 95 ASP A C 1
ATOM 739 O O . ASP A 1 95 ? -13.891 7.008 18.891 1 94.75 95 ASP A O 1
ATOM 743 N N . HIS A 1 96 ? -13.125 5.902 17.078 1 96.5 96 HIS A N 1
ATOM 744 C CA . HIS A 1 96 ? -11.922 5.492 17.781 1 96.5 96 HIS A CA 1
ATOM 745 C C . HIS A 1 96 ? -10.672 6.09 17.156 1 96.5 96 HIS A C 1
ATOM 747 O O . HIS A 1 96 ? -9.57 5.918 17.672 1 96.5 96 HIS A O 1
ATOM 753 N N . PHE A 1 97 ? -10.859 6.789 16.062 1 97.62 97 PHE A N 1
ATOM 754 C CA . PHE A 1 97 ? -9.688 7.344 15.398 1 97.62 97 PHE A CA 1
ATOM 755 C C . PHE A 1 97 ? -10.062 8.562 14.57 1 97.62 97 PHE A C 1
ATOM 757 O O . PHE A 1 97 ? -11.242 8.812 14.32 1 97.62 97 PHE A O 1
ATOM 764 N N . TYR A 1 98 ? -9.094 9.367 14.25 1 98.38 98 TYR A N 1
ATOM 765 C CA . TYR A 1 98 ? -9.172 10.398 13.219 1 98.38 98 TYR A CA 1
ATOM 766 C C . TYR A 1 98 ? -8.539 9.922 11.922 1 98.38 98 TYR A C 1
ATOM 768 O O . TYR A 1 98 ? -7.598 9.117 11.938 1 98.38 98 TYR A O 1
ATOM 776 N N . LEU A 1 99 ? -9.102 10.422 10.82 1 98.25 99 LEU A N 1
ATOM 777 C CA . LEU A 1 99 ? -8.641 10.008 9.492 1 98.25 99 LEU A CA 1
ATOM 778 C C . LEU A 1 99 ? -8.508 11.211 8.562 1 98.25 99 LEU A C 1
ATOM 780 O O . LEU A 1 99 ? -9.328 12.133 8.609 1 98.25 99 LEU A O 1
ATOM 784 N N . ALA A 1 100 ? -7.539 11.266 7.73 1 98.69 100 ALA A N 1
ATOM 785 C CA . ALA A 1 100 ? -7.367 12.242 6.664 1 98.69 100 ALA A CA 1
ATOM 786 C C . ALA A 1 100 ? -6.742 11.609 5.43 1 98.69 100 ALA A C 1
ATOM 788 O O . ALA A 1 100 ? -6.059 10.586 5.527 1 98.69 100 ALA A O 1
ATOM 789 N N . TYR A 1 101 ? -7.039 12.125 4.289 1 98.75 101 TYR A N 1
ATOM 790 C CA . TYR A 1 101 ? -6.445 11.688 3.033 1 98.75 101 TYR A CA 1
ATOM 791 C C . TYR A 1 101 ? -5.68 12.82 2.365 1 98.75 101 TYR A C 1
ATOM 793 O O . TYR A 1 101 ? -6.191 13.93 2.232 1 98.75 101 TYR A O 1
ATOM 801 N N . LEU A 1 102 ? -4.5 12.578 1.961 1 98.81 102 LEU A N 1
ATOM 802 C CA . LEU A 1 102 ? -3.633 13.547 1.293 1 98.81 102 LEU A CA 1
ATOM 803 C C . LEU A 1 102 ? -3.002 12.938 0.046 1 98.81 102 LEU A C 1
ATOM 805 O O . LEU A 1 102 ? -3.129 11.734 -0.194 1 98.81 102 LEU A O 1
ATOM 809 N N . VAL A 1 103 ? -2.402 13.773 -0.777 1 98.81 103 VAL A N 1
ATOM 810 C CA . VAL A 1 103 ? -1.549 13.406 -1.902 1 98.81 103 VAL A CA 1
ATOM 811 C C . VAL A 1 103 ? -0.15 13.984 -1.7 1 98.81 103 VAL A C 1
ATOM 813 O O . VAL A 1 103 ? 0.002 15.172 -1.418 1 98.81 103 VAL A O 1
ATOM 816 N N . ASP A 1 104 ? 0.832 13.094 -1.76 1 98.81 104 ASP A N 1
ATOM 817 C CA . ASP A 1 104 ? 2.193 13.57 -1.54 1 98.81 104 ASP A CA 1
ATOM 818 C C . ASP A 1 104 ? 2.678 14.414 -2.717 1 98.81 104 ASP A C 1
ATOM 820 O O . ASP A 1 104 ? 1.98 14.539 -3.727 1 98.81 104 ASP A O 1
ATOM 824 N N . PRO A 1 105 ? 3.799 15.094 -2.676 1 98.75 105 PRO A N 1
ATOM 825 C CA . PRO A 1 105 ? 4.242 16.016 -3.727 1 98.75 105 PRO A CA 1
ATOM 826 C C . PRO A 1 105 ? 4.465 15.32 -5.066 1 98.75 105 PRO A C 1
ATOM 828 O O . PRO A 1 105 ? 4.617 15.984 -6.094 1 98.75 105 PRO A O 1
ATOM 831 N N . THR A 1 106 ? 4.586 14.023 -5.086 1 98.69 106 THR A N 1
ATOM 832 C CA . THR A 1 106 ? 4.828 13.297 -6.332 1 98.69 106 THR A CA 1
ATOM 833 C C . THR A 1 106 ? 3.531 12.711 -6.879 1 98.69 106 THR A C 1
ATOM 835 O O . THR A 1 106 ? 3.537 12.016 -7.895 1 98.69 106 THR A O 1
ATOM 838 N N . GLY A 1 107 ? 2.428 12.906 -6.18 1 98.44 107 GLY A N 1
ATOM 839 C CA . GLY A 1 107 ? 1.129 12.523 -6.711 1 98.44 107 GLY A CA 1
ATOM 840 C C . GLY A 1 107 ? 0.588 11.242 -6.105 1 98.44 107 GLY A C 1
ATOM 841 O O . GLY A 1 107 ? -0.43 10.719 -6.562 1 98.44 107 GLY A O 1
ATOM 842 N N . LEU A 1 108 ? 1.175 10.727 -5.141 1 98.69 108 LEU A N 1
ATOM 843 C CA . LEU A 1 108 ? 0.709 9.492 -4.512 1 98.69 108 LEU A CA 1
ATOM 844 C C . LEU A 1 108 ? -0.243 9.797 -3.361 1 98.69 108 LEU A C 1
ATOM 846 O O . LEU A 1 108 ? 0.063 10.625 -2.5 1 98.69 108 LEU A O 1
ATOM 850 N N . GLY A 1 109 ? -1.377 9.109 -3.361 1 98.69 109 GLY A N 1
ATOM 851 C CA . GLY A 1 109 ? -2.311 9.25 -2.254 1 98.69 109 GLY A CA 1
ATOM 852 C C . GLY A 1 109 ? -1.918 8.43 -1.04 1 98.69 109 GLY A C 1
ATOM 853 O O . GLY A 1 109 ? -1.428 7.305 -1.175 1 98.69 109 GLY A O 1
ATOM 854 N N . PHE A 1 110 ? -2.135 8.945 0.122 1 98.81 110 PHE A N 1
ATOM 855 C CA . PHE A 1 110 ? -1.924 8.227 1.373 1 98.81 110 PHE A CA 1
ATOM 856 C C . PHE A 1 110 ? -2.895 8.703 2.443 1 98.81 110 PHE A C 1
ATOM 858 O O . PHE A 1 110 ? -3.512 9.766 2.301 1 98.81 110 PHE A O 1
ATOM 865 N N . ALA A 1 111 ? -3.053 7.898 3.451 1 98.62 111 ALA A N 1
ATOM 866 C CA . ALA A 1 111 ? -3.943 8.227 4.562 1 98.62 111 ALA A CA 1
ATOM 867 C C . ALA A 1 111 ? -3.15 8.492 5.84 1 98.62 111 ALA A C 1
ATOM 869 O O . ALA A 1 111 ? -2.096 7.895 6.059 1 98.62 111 ALA A O 1
ATOM 870 N N . LEU A 1 112 ? -3.686 9.352 6.645 1 98.75 112 LEU A N 1
ATOM 871 C CA . LEU A 1 112 ? -3.221 9.562 8.016 1 98.75 112 LEU A CA 1
ATOM 872 C C . LEU A 1 112 ? -4.242 9.047 9.023 1 98.75 112 LEU A C 1
ATOM 874 O O . LEU A 1 112 ? -5.449 9.219 8.836 1 98.75 112 LEU A O 1
ATOM 878 N N . ILE A 1 113 ? -3.727 8.414 10.016 1 98 113 ILE A N 1
ATOM 879 C CA . ILE A 1 113 ? -4.586 7.898 11.078 1 98 113 ILE A CA 1
ATOM 880 C C . ILE A 1 113 ? -4.031 8.32 12.438 1 98 113 ILE A C 1
ATOM 882 O O . ILE A 1 113 ? -2.828 8.219 12.688 1 98 113 ILE A O 1
ATOM 886 N N . GLN A 1 114 ? -4.852 8.805 13.273 1 98.38 114 GLN A N 1
ATOM 887 C CA . GLN A 1 114 ? -4.578 9 14.695 1 98.38 114 GLN A CA 1
ATOM 888 C C . GLN A 1 114 ? -5.578 8.242 15.555 1 98.38 114 GLN A C 1
ATOM 890 O O . GLN A 1 114 ? -6.777 8.523 15.523 1 98.38 114 GLN A O 1
ATOM 895 N N . LYS A 1 115 ? -5.059 7.348 16.281 1 96.5 115 LYS A N 1
ATOM 896 C CA . LYS A 1 115 ? -5.93 6.641 17.219 1 96.5 115 LYS A CA 1
ATOM 897 C C . LYS A 1 115 ? -6.266 7.512 18.422 1 96.5 115 LYS A C 1
ATOM 899 O O . LYS A 1 115 ? -5.406 8.227 18.938 1 96.5 115 LYS A O 1
ATOM 904 N N . LYS A 1 116 ? -7.512 7.477 18.781 1 95.62 116 LYS A N 1
ATOM 905 C CA . LYS A 1 116 ? -7.934 8.227 19.953 1 95.62 116 LYS A CA 1
ATOM 906 C C . LYS A 1 116 ? -7.477 7.531 21.234 1 95.62 116 LYS A C 1
ATOM 908 O O . LYS A 1 116 ? -7.402 6.301 21.297 1 95.62 116 LYS A O 1
ATOM 913 N N . MET B 1 1 ? -1.249 -18.859 3.738 1 87.88 1 MET B N 1
ATOM 914 C CA . MET B 1 1 ? -1.829 -17.516 3.648 1 87.88 1 MET B CA 1
ATOM 915 C C . MET B 1 1 ? -0.769 -16.484 3.264 1 87.88 1 MET B C 1
ATOM 917 O O . MET B 1 1 ? 0.366 -16.547 3.74 1 87.88 1 MET B O 1
ATOM 921 N N . GLY B 1 2 ? -1.102 -15.727 2.166 1 94.12 2 GLY B N 1
ATOM 922 C CA . GLY B 1 2 ? -0.201 -14.648 1.786 1 94.12 2 GLY B CA 1
ATOM 923 C C . GLY B 1 2 ? -0.281 -13.445 2.711 1 94.12 2 GLY B C 1
ATOM 924 O O . GLY B 1 2 ? -1.367 -12.922 2.957 1 94.12 2 GLY B O 1
ATOM 925 N N . LYS B 1 3 ? 0.822 -13.016 3.328 1 94.5 3 LYS B N 1
ATOM 926 C CA . LYS B 1 3 ? 0.817 -11.891 4.262 1 94.5 3 LYS B CA 1
ATOM 927 C C . LYS B 1 3 ? 1.446 -10.648 3.637 1 94.5 3 LYS B C 1
ATOM 929 O O . LYS B 1 3 ? 2.436 -10.75 2.908 1 94.5 3 LYS B O 1
ATOM 934 N N . VAL B 1 4 ? 0.834 -9.547 3.916 1 96 4 VAL B N 1
ATOM 935 C CA . VAL B 1 4 ? 1.448 -8.297 3.463 1 96 4 VAL B CA 1
ATOM 936 C C . VAL B 1 4 ? 2.619 -7.941 4.375 1 96 4 VAL B C 1
ATOM 938 O O . VAL B 1 4 ? 2.451 -7.805 5.59 1 96 4 VAL B O 1
ATOM 941 N N . ILE B 1 5 ? 3.77 -7.684 3.773 1 93.62 5 ILE B N 1
ATOM 942 C CA . ILE B 1 5 ? 4.953 -7.492 4.602 1 93.62 5 ILE B CA 1
ATOM 943 C C . ILE B 1 5 ? 5.629 -6.172 4.238 1 93.62 5 ILE B C 1
ATOM 945 O O . ILE B 1 5 ? 6.656 -5.812 4.824 1 93.62 5 ILE B O 1
ATOM 949 N N . GLY B 1 6 ? 5.086 -5.523 3.271 1 95.25 6 GLY B N 1
ATOM 950 C CA . GLY B 1 6 ? 5.711 -4.277 2.865 1 95.25 6 GLY B CA 1
ATOM 951 C C . GLY B 1 6 ? 4.906 -3.512 1.831 1 95.25 6 GLY B C 1
ATOM 952 O O . GLY B 1 6 ? 3.781 -3.9 1.502 1 95.25 6 GLY B O 1
ATOM 953 N N . PHE B 1 7 ? 5.516 -2.371 1.411 1 97.56 7 PHE B N 1
ATOM 954 C CA . PHE B 1 7 ? 4.934 -1.512 0.385 1 97.56 7 PHE B CA 1
ATOM 955 C C . PHE B 1 7 ? 6.023 -0.934 -0.514 1 97.56 7 PHE B C 1
ATOM 957 O O . PHE B 1 7 ? 7.203 -0.95 -0.159 1 97.56 7 PHE B O 1
ATOM 964 N N . GLU B 1 8 ? 5.562 -0.505 -1.646 1 98.31 8 GLU B N 1
ATOM 965 C CA . GLU B 1 8 ? 6.422 0.219 -2.576 1 98.31 8 GLU B CA 1
ATOM 966 C C . GLU B 1 8 ? 5.734 1.476 -3.102 1 98.31 8 GLU B C 1
ATOM 968 O O . GLU B 1 8 ? 4.594 1.417 -3.568 1 98.31 8 GLU B O 1
ATOM 973 N N . LEU B 1 9 ? 6.43 2.547 -2.963 1 98.75 9 LEU B N 1
ATOM 974 C CA . LEU B 1 9 ? 5.996 3.816 -3.537 1 98.75 9 LEU B CA 1
ATOM 975 C C . LEU B 1 9 ? 6.789 4.141 -4.801 1 98.75 9 LEU B C 1
ATOM 977 O O . LEU B 1 9 ? 8.008 4.289 -4.75 1 98.75 9 LEU B O 1
ATOM 981 N N . ASN B 1 10 ? 6.051 4.223 -5.898 1 98.62 10 ASN B N 1
ATOM 982 C CA . ASN B 1 10 ? 6.695 4.461 -7.184 1 98.62 10 ASN B CA 1
ATOM 983 C C . ASN B 1 10 ? 6.309 5.824 -7.758 1 98.62 10 ASN B C 1
ATOM 985 O O . ASN B 1 10 ? 5.129 6.18 -7.781 1 98.62 10 ASN B O 1
ATOM 989 N N . SER B 1 11 ? 7.25 6.551 -8.172 1 98.31 11 SER B N 1
ATOM 990 C CA . SER B 1 11 ? 7.062 7.812 -8.883 1 98.31 11 SER B CA 1
ATOM 991 C C . SER B 1 11 ? 8.234 8.102 -9.82 1 98.31 11 SER B C 1
ATOM 993 O O . SER B 1 11 ? 9.195 7.336 -9.867 1 98.31 11 SER B O 1
ATOM 995 N N . GLN B 1 12 ? 8.023 9.141 -10.602 1 98.12 12 GLN B N 1
ATOM 996 C CA . GLN B 1 12 ? 9.117 9.531 -11.484 1 98.12 12 GLN B CA 1
ATOM 997 C C . GLN B 1 12 ? 10.094 10.469 -10.773 1 98.12 12 GLN B C 1
ATOM 999 O O . GLN B 1 12 ? 11.117 10.852 -11.336 1 98.12 12 GLN B O 1
ATOM 1004 N N . GLU B 1 13 ? 9.82 10.836 -9.555 1 98 13 GLU B N 1
ATOM 1005 C CA . GLU B 1 13 ? 10.672 11.688 -8.727 1 98 13 GLU B CA 1
ATOM 1006 C C . GLU B 1 13 ? 10.906 11.07 -7.355 1 98 13 GLU B C 1
ATOM 1008 O O . GLU B 1 13 ? 10.562 11.664 -6.332 1 98 13 GLU B O 1
ATOM 1013 N N . PRO B 1 14 ? 11.609 9.953 -7.324 1 97.94 14 PRO B N 1
ATOM 1014 C CA . PRO B 1 14 ? 11.766 9.219 -6.062 1 97.94 14 PRO B CA 1
ATOM 1015 C C . PRO B 1 14 ? 12.523 10.016 -5.008 1 97.94 14 PRO B C 1
ATOM 1017 O O . PRO B 1 14 ? 12.273 9.852 -3.809 1 97.94 14 PRO B O 1
ATOM 1020 N N . GLU B 1 15 ? 13.469 10.828 -5.391 1 97.62 15 GLU B N 1
ATOM 1021 C CA . GLU B 1 15 ? 14.203 11.648 -4.43 1 97.62 15 GLU B CA 1
ATOM 1022 C C . GLU B 1 15 ? 13.289 12.641 -3.73 1 97.62 15 GLU B C 1
ATOM 1024 O O . GLU B 1 15 ? 13.43 12.898 -2.533 1 97.62 15 GLU B O 1
ATOM 1029 N N . LYS B 1 16 ? 12.445 13.211 -4.508 1 98.44 16 LYS B N 1
ATOM 1030 C CA . LYS B 1 16 ? 11.461 14.133 -3.957 1 98.44 16 LYS B CA 1
ATOM 1031 C C . LYS B 1 16 ? 10.547 13.43 -2.963 1 98.44 16 LYS B C 1
ATOM 1033 O O . LYS B 1 16 ? 10.25 13.969 -1.895 1 98.44 16 LYS B O 1
ATOM 1038 N N . ALA B 1 17 ? 10.102 12.258 -3.289 1 98.56 17 ALA B N 1
ATOM 1039 C CA . ALA B 1 17 ? 9.289 11.461 -2.371 1 98.56 17 ALA B CA 1
ATOM 1040 C C . ALA B 1 17 ? 10.062 11.133 -1.099 1 98.56 17 ALA B C 1
ATOM 1042 O O . ALA B 1 17 ? 9.547 11.297 0.009 1 98.56 17 ALA B O 1
ATOM 1043 N N . ALA B 1 18 ? 11.273 10.648 -1.255 1 98.31 18 ALA B N 1
ATOM 1044 C CA . ALA B 1 18 ? 12.109 10.289 -0.114 1 98.31 18 ALA B CA 1
ATOM 1045 C C . ALA B 1 18 ? 12.266 11.461 0.849 1 98.31 18 ALA B C 1
ATOM 1047 O O . ALA B 1 18 ? 12.125 11.297 2.062 1 98.31 18 ALA B O 1
ATOM 1048 N N . LYS B 1 19 ? 12.539 12.586 0.329 1 98.38 19 LYS B N 1
ATOM 1049 C CA . LYS B 1 19 ? 12.703 13.789 1.146 1 98.38 19 LYS B CA 1
ATOM 1050 C C . LYS B 1 19 ? 11.414 14.117 1.896 1 98.38 19 LYS B C 1
ATOM 1052 O O . LYS B 1 19 ? 11.445 14.438 3.084 1 98.38 19 LYS B O 1
ATOM 1057 N N . PHE B 1 20 ? 10.344 14.047 1.215 1 98.88 20 PHE B N 1
ATOM 1058 C CA . PHE B 1 20 ? 9.047 14.336 1.81 1 98.88 20 PHE B CA 1
ATOM 1059 C C . PHE B 1 20 ? 8.781 13.422 2.998 1 98.88 20 PHE B C 1
ATOM 1061 O O . PHE B 1 20 ? 8.5 13.898 4.102 1 98.88 20 PHE B O 1
ATOM 1068 N N . TYR B 1 21 ? 8.82 12.133 2.787 1 98.62 21 TYR B N 1
ATOM 1069 C CA . TYR B 1 21 ? 8.438 11.172 3.818 1 98.62 21 TYR B CA 1
ATOM 1070 C C . TYR B 1 21 ? 9.43 11.195 4.977 1 98.62 21 TYR B C 1
ATOM 1072 O O . TYR B 1 21 ? 9.047 11 6.133 1 98.62 21 TYR B O 1
ATOM 1080 N N . SER B 1 22 ? 10.695 11.352 4.66 1 98.06 22 SER B N 1
ATOM 1081 C CA . SER B 1 22 ? 11.672 11.508 5.73 1 98.06 22 SER B CA 1
ATOM 1082 C C . SER B 1 22 ? 11.383 12.742 6.574 1 98.06 22 SER B C 1
ATOM 1084 O O . SER B 1 22 ? 11.406 12.68 7.809 1 98.06 22 SER B O 1
ATOM 1086 N N . THR B 1 23 ? 11.109 13.844 5.965 1 98.38 23 THR B N 1
ATOM 1087 C CA . THR B 1 23 ? 10.898 15.109 6.648 1 98.38 23 THR B CA 1
ATOM 1088 C C . THR B 1 23 ? 9.586 15.094 7.434 1 98.38 23 THR B C 1
ATOM 1090 O O . THR B 1 23 ? 9.547 15.516 8.594 1 98.38 23 THR B O 1
ATOM 1093 N N . VAL B 1 24 ? 8.57 14.633 6.898 1 98.5 24 VAL B N 1
ATOM 1094 C CA . VAL B 1 24 ? 7.23 14.766 7.461 1 98.5 24 VAL B CA 1
ATOM 1095 C C . VAL B 1 24 ? 7 13.672 8.5 1 98.5 24 VAL B C 1
ATOM 1097 O O . VAL B 1 24 ? 6.363 13.914 9.531 1 98.5 24 VAL B O 1
ATOM 1100 N N . PHE B 1 25 ? 7.516 12.43 8.227 1 97.44 25 PHE B N 1
ATOM 1101 C CA . PHE B 1 25 ? 7.117 11.305 9.07 1 97.44 25 PHE B CA 1
ATOM 1102 C C . PHE B 1 25 ? 8.32 10.719 9.789 1 97.44 25 PHE B C 1
ATOM 1104 O O . PHE B 1 25 ? 8.18 9.781 10.586 1 97.44 25 PHE B O 1
ATOM 1111 N N . GLY B 1 26 ? 9.539 11.188 9.445 1 96.44 26 GLY B N 1
ATOM 1112 C CA . GLY B 1 26 ? 10.734 10.711 10.117 1 96.44 26 GLY B CA 1
ATOM 1113 C C . GLY B 1 26 ? 11.203 9.359 9.617 1 96.44 26 GLY B C 1
ATOM 1114 O O . GLY B 1 26 ? 11.914 8.641 10.328 1 96.44 26 GLY B O 1
ATOM 1115 N N . TRP B 1 27 ? 10.758 8.984 8.484 1 96.69 27 TRP B N 1
ATOM 1116 C CA . TRP B 1 27 ? 11.18 7.695 7.945 1 96.69 27 TRP B CA 1
ATOM 1117 C C . TRP B 1 27 ? 12.68 7.672 7.703 1 96.69 27 TRP B C 1
ATOM 1119 O O . TRP B 1 27 ? 13.266 8.672 7.289 1 96.69 27 TRP B O 1
ATOM 1129 N N . GLU B 1 28 ? 13.266 6.555 8.023 1 95.88 28 GLU B N 1
ATOM 1130 C CA . GLU B 1 28 ? 14.633 6.297 7.602 1 95.88 28 GLU B CA 1
ATOM 1131 C C . GLU B 1 28 ? 14.68 5.738 6.184 1 95.88 28 GLU B C 1
ATOM 1133 O O . GLU B 1 28 ? 14.133 4.668 5.914 1 95.88 28 GLU B O 1
ATOM 1138 N N . ILE B 1 29 ? 15.32 6.426 5.285 1 96.25 29 ILE B N 1
ATOM 1139 C CA . ILE B 1 29 ? 15.375 6.047 3.879 1 96.25 29 ILE B CA 1
ATOM 1140 C C . ILE B 1 29 ? 16.828 5.828 3.461 1 96.25 29 ILE B C 1
ATOM 1142 O O . ILE B 1 29 ? 17.656 6.738 3.559 1 96.25 29 ILE B O 1
ATOM 1146 N N . ALA B 1 30 ? 17.047 4.672 2.998 1 96.12 30 ALA B N 1
ATOM 1147 C CA . ALA B 1 30 ? 18.406 4.289 2.625 1 96.12 30 ALA B CA 1
ATOM 1148 C C . ALA B 1 30 ? 18.828 4.941 1.307 1 96.12 30 ALA B C 1
ATOM 1150 O O . ALA B 1 30 ? 17.969 5.441 0.565 1 96.12 30 ALA B O 1
ATOM 1151 N N . GLU B 1 31 ? 20.094 4.938 1.073 1 94.62 31 GLU B N 1
ATOM 1152 C CA . GLU B 1 31 ? 20.578 5.34 -0.242 1 94.62 31 GLU B CA 1
ATOM 1153 C C . GLU B 1 31 ? 20.047 4.414 -1.335 1 94.62 31 GLU B C 1
ATOM 1155 O O . GLU B 1 31 ? 19.859 3.221 -1.102 1 94.62 31 GLU B O 1
ATOM 1160 N N . PRO B 1 32 ? 19.906 5.035 -2.484 1 92.31 32 PRO B N 1
ATOM 1161 C CA . PRO B 1 32 ? 19.344 4.223 -3.564 1 92.31 32 PRO B CA 1
ATOM 1162 C C . PRO B 1 32 ? 20.297 3.135 -4.051 1 92.31 32 PRO B C 1
ATOM 1164 O O . PRO B 1 32 ? 21.5 3.365 -4.137 1 92.31 32 PRO B O 1
ATOM 1167 N N . HIS B 1 33 ? 19.766 1.974 -4.191 1 88.69 33 HIS B N 1
ATOM 1168 C CA . HIS B 1 33 ? 20.391 0.869 -4.906 1 88.69 33 HIS B CA 1
ATOM 1169 C C . HIS B 1 33 ? 19.5 0.38 -6.047 1 88.69 33 HIS B C 1
ATOM 1171 O O . HIS B 1 33 ? 18.391 -0.108 -5.812 1 88.69 33 HIS B O 1
ATOM 1177 N N . TRP B 1 34 ? 19.922 0.435 -7.383 1 84.44 34 TRP B N 1
ATOM 1178 C CA . TRP B 1 34 ? 19.141 0.103 -8.562 1 84.44 34 TRP B CA 1
ATOM 1179 C C . TRP B 1 34 ? 17.828 0.878 -8.578 1 84.44 34 TRP B C 1
ATOM 1181 O O . TRP B 1 34 ? 16.75 0.297 -8.781 1 84.44 34 TRP B O 1
ATOM 1191 N N . ASP B 1 35 ? 17.797 2.143 -8.141 1 88.19 35 ASP B N 1
ATOM 1192 C CA . ASP B 1 35 ? 16.656 3.068 -8.156 1 88.19 35 ASP B CA 1
ATOM 1193 C C . ASP B 1 35 ? 15.625 2.689 -7.102 1 88.19 35 ASP B C 1
ATOM 1195 O O . ASP B 1 35 ? 14.445 3.029 -7.234 1 88.19 35 ASP B O 1
ATOM 1199 N N . TYR B 1 36 ? 16.062 1.958 -6.191 1 94.69 36 TYR B N 1
ATOM 1200 C CA . TYR B 1 36 ? 15.234 1.544 -5.066 1 94.69 36 TYR B CA 1
ATOM 1201 C C . TYR B 1 36 ? 15.836 1.996 -3.744 1 94.69 36 TYR B C 1
ATOM 1203 O O . TYR B 1 36 ? 17.031 1.818 -3.51 1 94.69 36 TYR B O 1
ATOM 1211 N N . ARG B 1 37 ? 15.039 2.609 -2.887 1 97.06 37 ARG B N 1
ATOM 1212 C CA . ARG B 1 37 ? 15.406 3.027 -1.539 1 97.06 37 ARG B CA 1
ATOM 1213 C C . ARG B 1 37 ? 14.625 2.252 -0.487 1 97.06 37 ARG B C 1
ATOM 1215 O O . ARG B 1 37 ? 13.398 2.348 -0.427 1 97.06 37 ARG B O 1
ATOM 1222 N N . GLU B 1 38 ? 15.297 1.484 0.31 1 95.94 38 GLU B N 1
ATOM 1223 C CA . GLU B 1 38 ? 14.625 0.832 1.433 1 95.94 38 GLU B CA 1
ATOM 1224 C C . GLU B 1 38 ? 14.133 1.854 2.451 1 95.94 38 GLU B C 1
ATOM 1226 O O . GLU B 1 38 ? 14.82 2.836 2.738 1 95.94 38 GLU B O 1
ATOM 1231 N N . VAL B 1 39 ? 13.016 1.577 2.957 1 96.25 39 VAL B N 1
ATOM 1232 C CA . VAL B 1 39 ? 12.383 2.502 3.896 1 96.25 39 VAL B CA 1
ATOM 1233 C C . VAL B 1 39 ? 12.062 1.774 5.199 1 96.25 39 VAL B C 1
ATOM 1235 O O . VAL B 1 39 ? 11.5 0.675 5.18 1 96.25 39 VAL B O 1
ATOM 1238 N N . SER B 1 40 ? 12.344 2.342 6.316 1 94.75 40 SER B N 1
ATOM 1239 C CA . SER B 1 40 ? 11.914 1.918 7.645 1 94.75 40 SER B CA 1
ATOM 1240 C C . SER B 1 40 ? 10.992 2.951 8.281 1 94.75 40 SER B C 1
ATOM 1242 O O . SER B 1 40 ? 11.336 4.133 8.359 1 94.75 40 SER B O 1
ATOM 1244 N N . THR B 1 41 ? 9.789 2.605 8.719 1 92.62 41 THR B N 1
ATOM 1245 C CA . THR B 1 41 ? 8.82 3.541 9.273 1 92.62 41 THR B CA 1
ATOM 1246 C C . THR B 1 41 ? 8.711 3.381 10.789 1 92.62 41 THR B C 1
ATOM 1248 O O . THR B 1 41 ? 7.906 4.059 11.43 1 92.62 41 THR B O 1
ATOM 1251 N N . GLY B 1 42 ? 9.414 2.637 11.461 1 76.81 42 GLY B N 1
ATOM 1252 C CA . GLY B 1 42 ? 9.438 2.457 12.906 1 76.81 42 GLY B CA 1
ATOM 1253 C C . GLY B 1 42 ? 10.711 1.792 13.398 1 76.81 42 GLY B C 1
ATOM 1254 O O . GLY B 1 42 ? 11.516 1.303 12.602 1 76.81 42 GLY B O 1
ATOM 1255 N N . LYS B 1 43 ? 11.031 1.983 14.664 1 62.72 43 LYS B N 1
ATOM 1256 C CA . LYS B 1 43 ? 12.258 1.476 15.266 1 62.72 43 LYS B CA 1
ATOM 1257 C C . LYS B 1 43 ? 12.289 -0.05 15.242 1 62.72 43 LYS B C 1
ATOM 1259 O O . LYS B 1 43 ? 13.359 -0.651 15.141 1 62.72 43 LYS B O 1
ATOM 1264 N N . ASP B 1 44 ? 11.211 -0.69 15.375 1 54.44 44 ASP B N 1
ATOM 1265 C CA . ASP B 1 44 ? 11.234 -2.148 15.336 1 54.44 44 ASP B CA 1
ATOM 1266 C C . ASP B 1 44 ? 10.086 -2.689 14.477 1 54.44 44 ASP B C 1
ATOM 1268 O O . ASP B 1 44 ? 9.07 -2.018 14.297 1 54.44 44 ASP B O 1
ATOM 1272 N N . ALA B 1 45 ? 10.477 -3.672 13.625 1 49.25 45 ALA B N 1
ATOM 1273 C CA . ALA B 1 45 ? 9.492 -4.355 12.789 1 49.25 45 ALA B CA 1
ATOM 1274 C C . ALA B 1 45 ? 8.148 -4.48 13.508 1 49.25 45 ALA B C 1
ATOM 1276 O O . ALA B 1 45 ? 7.098 -4.523 12.875 1 49.25 45 ALA B O 1
ATOM 1277 N N . GLN B 1 46 ? 8.344 -4.676 14.852 1 52.22 46 GLN B N 1
ATOM 1278 C CA . GLN B 1 46 ? 7.105 -4.859 15.602 1 52.22 46 GLN B CA 1
ATOM 1279 C C . GLN B 1 46 ? 6.23 -3.611 15.539 1 52.22 46 GLN B C 1
ATOM 1281 O O . GLN B 1 46 ? 5.023 -3.682 15.781 1 52.22 46 GLN B O 1
ATOM 1286 N N . ASN B 1 47 ? 6.883 -2.537 15.023 1 61.72 47 ASN B N 1
ATOM 1287 C CA . ASN B 1 47 ? 6.223 -1.257 15.258 1 61.72 47 ASN B CA 1
ATOM 1288 C C . ASN B 1 47 ? 5.973 -0.511 13.945 1 61.72 47 ASN B C 1
ATOM 1290 O O . ASN B 1 47 ? 5.77 0.705 13.953 1 61.72 47 ASN B O 1
ATOM 1294 N N . GLY B 1 48 ? 5.98 -1.137 12.898 1 72.19 48 GLY B N 1
ATOM 1295 C CA . GLY B 1 48 ? 5.66 -0.496 11.633 1 72.19 48 GLY B CA 1
ATOM 1296 C C . GLY B 1 48 ? 6.066 -1.317 10.422 1 72.19 48 GLY B C 1
ATOM 1297 O O . GLY B 1 48 ? 6.984 -2.139 10.508 1 72.19 48 GLY B O 1
ATOM 1298 N N . MET B 1 49 ? 5.402 -1.114 9.438 1 84.94 49 MET B N 1
ATOM 1299 C CA . MET B 1 49 ? 5.734 -1.86 8.227 1 84.94 49 MET B CA 1
ATOM 1300 C C . MET B 1 49 ? 6.785 -1.124 7.406 1 84.94 49 MET B C 1
ATOM 1302 O O . MET B 1 49 ? 6.668 0.081 7.176 1 84.94 49 MET B O 1
ATOM 1306 N N . ASN B 1 50 ? 7.824 -1.838 7.062 1 92.44 50 ASN B N 1
ATOM 1307 C CA . ASN B 1 50 ? 8.852 -1.295 6.184 1 92.44 50 ASN B CA 1
ATOM 1308 C C . ASN B 1 50 ? 8.469 -1.441 4.715 1 92.44 50 ASN B C 1
ATOM 1310 O O . ASN B 1 50 ? 7.512 -2.146 4.387 1 92.44 50 ASN B O 1
ATOM 1314 N N . GLY B 1 51 ? 9.141 -0.678 3.875 1 95.75 51 GLY B N 1
ATOM 1315 C CA . GLY B 1 51 ? 8.875 -0.692 2.445 1 95.75 51 GLY B CA 1
ATOM 1316 C C . GLY B 1 51 ? 10 -0.082 1.627 1 95.75 51 GLY B C 1
ATOM 1317 O O . GLY B 1 51 ? 11.172 -0.291 1.925 1 95.75 51 GLY B O 1
ATOM 1318 N N . GLY B 1 52 ? 9.5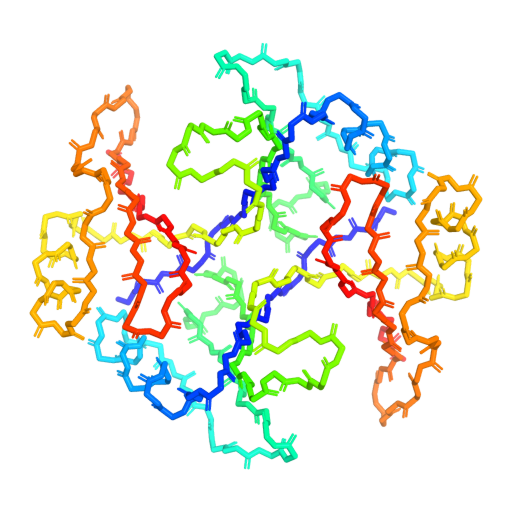16 0.542 0.529 1 97.62 52 GLY B N 1
ATOM 1319 C CA . GLY B 1 52 ? 10.516 1.143 -0.345 1 97.62 52 GLY B CA 1
ATOM 1320 C C . GLY B 1 52 ? 9.953 2.268 -1.198 1 97.62 52 GLY B C 1
ATOM 1321 O O . GLY B 1 52 ? 8.742 2.4 -1.344 1 97.62 52 GLY B O 1
ATOM 1322 N N . ILE B 1 53 ? 10.828 3.07 -1.638 1 98.56 53 ILE B N 1
ATOM 1323 C CA . ILE B 1 53 ? 10.578 4.133 -2.602 1 98.56 53 ILE B CA 1
ATOM 1324 C C . ILE B 1 53 ? 11.453 3.93 -3.836 1 98.56 53 ILE B C 1
ATOM 1326 O O . ILE B 1 53 ? 12.656 3.686 -3.715 1 98.56 53 ILE B O 1
ATOM 1330 N N . ALA B 1 54 ? 10.844 3.99 -5 1 97.94 54 ALA B N 1
ATOM 1331 C CA . ALA B 1 54 ? 11.609 3.703 -6.207 1 97.94 54 ALA B CA 1
ATOM 1332 C C . ALA B 1 54 ? 11.18 4.605 -7.359 1 97.94 54 ALA B C 1
ATOM 1334 O O . ALA B 1 54 ? 10.086 5.168 -7.34 1 97.94 54 ALA B O 1
ATOM 1335 N N . LYS B 1 55 ? 12.133 4.742 -8.359 1 97.69 55 LYS B N 1
ATOM 1336 C CA . LYS B 1 55 ? 11.703 5.234 -9.664 1 97.69 55 LYS B CA 1
ATOM 1337 C C . LYS B 1 55 ? 10.812 4.211 -10.367 1 97.69 55 LYS B C 1
ATOM 1339 O O . LYS B 1 55 ? 11.211 3.062 -10.562 1 97.69 55 LYS B O 1
ATOM 1344 N N . GLY B 1 56 ? 9.641 4.656 -10.688 1 96.88 56 GLY B N 1
ATOM 1345 C CA . GLY B 1 56 ? 8.727 3.732 -11.344 1 96.88 56 GLY B CA 1
ATOM 1346 C C . GLY B 1 56 ? 9.242 3.238 -12.688 1 96.88 56 GLY B C 1
ATOM 1347 O O . GLY B 1 56 ? 9.656 4.035 -13.531 1 96.88 56 GLY B 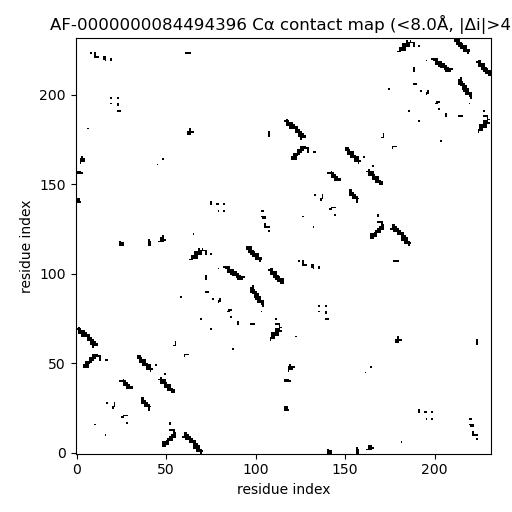O 1
ATOM 1348 N N . PRO B 1 57 ? 9.258 1.931 -12.828 1 95.62 57 PRO B N 1
ATOM 1349 C CA . PRO B 1 57 ? 9.602 1.423 -14.164 1 95.62 57 PRO B CA 1
ATOM 1350 C C . PRO B 1 57 ? 8.562 1.788 -15.219 1 95.62 57 PRO B C 1
ATOM 1352 O O . PRO B 1 57 ? 7.531 2.393 -14.898 1 95.62 57 PRO B O 1
ATOM 1355 N N . HIS B 1 58 ? 8.82 1.446 -16.469 1 94.88 58 HIS B N 1
ATOM 1356 C CA . HIS B 1 58 ? 7.961 1.825 -17.594 1 94.88 58 HIS B CA 1
ATOM 1357 C C . HIS B 1 58 ? 6.566 1.224 -17.438 1 94.88 58 HIS B C 1
ATOM 1359 O O . HIS B 1 58 ? 5.57 1.864 -17.781 1 94.88 58 HIS B O 1
ATOM 1365 N N . ASP B 1 59 ? 6.438 0.046 -16.938 1 94.62 59 ASP B N 1
ATOM 1366 C CA . ASP B 1 59 ? 5.164 -0.661 -16.844 1 94.62 59 ASP B CA 1
ATOM 1367 C C . ASP B 1 59 ? 4.422 -0.291 -15.562 1 94.62 59 ASP B C 1
ATOM 1369 O O . ASP B 1 59 ? 3.283 -0.715 -15.352 1 94.62 59 ASP B O 1
ATOM 1373 N N . TYR B 1 60 ? 4.996 0.459 -14.734 1 97.06 60 TYR B N 1
ATOM 1374 C CA . TYR B 1 60 ? 4.402 0.96 -13.5 1 97.06 60 TYR B CA 1
ATOM 1375 C C . TYR B 1 60 ? 5.059 2.27 -13.07 1 97.06 60 TYR B C 1
ATOM 1377 O O . TYR B 1 60 ? 5.73 2.328 -12.039 1 97.06 60 TYR B O 1
ATOM 1385 N N . PRO B 1 61 ? 4.848 3.252 -13.82 1 97.56 61 PRO B N 1
ATOM 1386 C CA . PRO B 1 61 ? 5.605 4.492 -13.648 1 97.56 61 PRO B CA 1
ATOM 1387 C C . PRO B 1 61 ? 5.219 5.246 -12.375 1 97.56 61 PRO B C 1
ATOM 1389 O O . PRO B 1 61 ? 5.977 6.098 -11.906 1 97.56 61 PRO B O 1
ATOM 1392 N N . HIS B 1 62 ? 3.996 4.977 -11.891 1 98.44 62 HIS B N 1
ATOM 1393 C CA . HIS B 1 62 ? 3.457 5.727 -10.766 1 98.44 62 HIS B CA 1
ATOM 1394 C C . HIS B 1 62 ? 2.43 4.902 -9.992 1 98.44 62 HIS B C 1
ATOM 1396 O O . HIS B 1 62 ? 1.561 4.27 -10.594 1 98.44 62 HIS B O 1
ATOM 1402 N N . GLY B 1 63 ? 2.607 4.914 -8.648 1 98.56 63 GLY B N 1
ATOM 1403 C CA . GLY B 1 63 ? 1.594 4.242 -7.848 1 98.56 63 GLY B CA 1
ATOM 1404 C C . GLY B 1 63 ? 2.16 3.559 -6.617 1 98.56 63 GLY B C 1
ATOM 1405 O O . GLY B 1 63 ? 3.373 3.576 -6.395 1 98.56 63 GLY B O 1
ATOM 1406 N N . THR B 1 64 ? 1.303 3.01 -5.82 1 98.81 64 THR B N 1
ATOM 1407 C CA . THR B 1 64 ? 1.637 2.252 -4.621 1 98.81 64 THR B CA 1
ATOM 1408 C C . THR B 1 64 ? 1.299 0.775 -4.801 1 98.81 64 THR B C 1
ATOM 1410 O O . THR B 1 64 ? 0.247 0.436 -5.348 1 98.81 64 THR B O 1
ATOM 1413 N N . ARG B 1 65 ? 2.215 -0.091 -4.34 1 98.25 65 ARG B N 1
ATOM 1414 C CA . ARG B 1 65 ? 1.981 -1.531 -4.293 1 98.25 65 ARG B CA 1
ATOM 1415 C C . ARG B 1 65 ? 2.203 -2.078 -2.889 1 98.25 65 ARG B C 1
ATOM 1417 O O . ARG B 1 65 ? 3.111 -1.636 -2.182 1 98.25 65 ARG B O 1
ATOM 1424 N N . ILE B 1 66 ? 1.391 -3.041 -2.578 1 98.25 66 ILE B N 1
ATOM 1425 C CA . ILE B 1 66 ? 1.717 -3.854 -1.411 1 98.25 66 ILE B CA 1
ATOM 1426 C C . ILE B 1 66 ? 2.555 -5.055 -1.837 1 98.25 66 ILE B C 1
ATOM 1428 O O . ILE B 1 66 ? 2.48 -5.496 -2.986 1 98.25 66 ILE B O 1
ATOM 1432 N N . GLN B 1 67 ? 3.328 -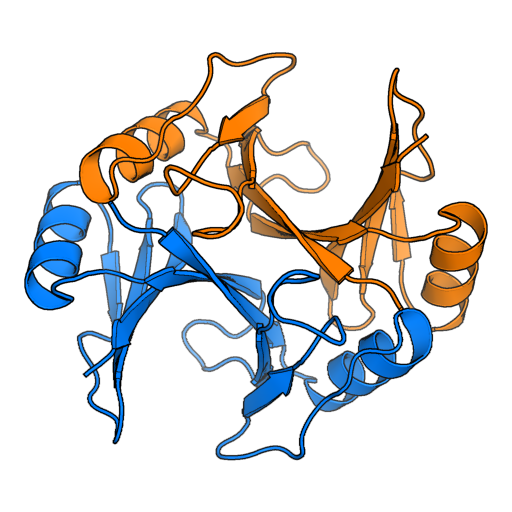5.512 -0.907 1 97.44 67 GLN B N 1
ATOM 1433 C CA . GLN B 1 67 ? 4.133 -6.715 -1.102 1 97.44 67 GLN B CA 1
ATOM 1434 C C . GLN B 1 67 ? 3.59 -7.879 -0.281 1 97.44 67 GLN B C 1
ATOM 1436 O O . GLN B 1 67 ? 3.551 -7.816 0.949 1 97.44 67 GLN B O 1
ATOM 1441 N N . ILE B 1 68 ? 3.238 -8.93 -0.952 1 97.62 68 ILE B N 1
ATOM 1442 C CA . ILE B 1 68 ? 2.639 -10.094 -0.308 1 97.62 68 ILE B CA 1
ATOM 1443 C C . ILE B 1 68 ? 3.643 -11.25 -0.288 1 97.62 68 ILE B C 1
ATOM 1445 O O . ILE B 1 68 ? 4.07 -11.727 -1.342 1 97.62 68 ILE B O 1
ATOM 1449 N N . GLU B 1 69 ? 4.016 -11.656 0.902 1 96.94 69 GLU B N 1
ATOM 1450 C CA . GLU B 1 69 ? 4.91 -12.805 1.056 1 96.94 69 GLU B CA 1
ATOM 1451 C C . GLU B 1 69 ? 4.148 -14.117 0.926 1 96.94 69 GLU B C 1
ATOM 1453 O O . GLU B 1 69 ? 3.092 -14.297 1.536 1 96.94 69 GLU B O 1
ATOM 1458 N N . VAL B 1 70 ? 4.688 -14.984 0.165 1 97.25 70 VAL B N 1
ATOM 1459 C CA . VAL B 1 70 ? 4.047 -16.281 -0.071 1 97.25 70 VAL B CA 1
ATOM 1460 C C . VAL B 1 70 ? 5.059 -17.406 0.127 1 97.25 70 VAL B C 1
ATOM 1462 O O . VAL B 1 70 ? 6.27 -17.172 0.099 1 97.25 70 VAL B O 1
ATOM 1465 N N . ASP B 1 71 ? 4.562 -18.625 0.368 1 97.12 71 ASP B N 1
ATOM 1466 C CA . ASP B 1 71 ? 5.426 -19.797 0.571 1 97.12 71 ASP B CA 1
ATOM 1467 C C . ASP B 1 71 ? 6.031 -20.266 -0.749 1 97.12 71 ASP B C 1
ATOM 1469 O O . ASP B 1 71 ? 7.191 -20.672 -0.793 1 97.12 71 ASP B O 1
ATOM 1473 N N . SER B 1 72 ? 5.289 -20.266 -1.787 1 98.12 72 SER B N 1
ATOM 1474 C CA . SER B 1 72 ? 5.707 -20.641 -3.133 1 98.12 72 SER B CA 1
ATOM 1475 C C . SER B 1 72 ? 5.266 -19.609 -4.16 1 98.12 72 SER B C 1
ATOM 1477 O O . SER B 1 72 ? 4.074 -19.469 -4.445 1 98.12 72 SER B O 1
ATOM 1479 N N . ILE B 1 73 ? 6.211 -18.953 -4.734 1 98.5 73 ILE B N 1
ATOM 1480 C CA . ILE B 1 73 ? 5.91 -17.875 -5.668 1 98.5 73 ILE B CA 1
ATOM 1481 C C . ILE B 1 73 ? 5.305 -18.453 -6.945 1 98.5 73 ILE B C 1
ATOM 1483 O O . ILE B 1 73 ? 4.406 -17.859 -7.539 1 98.5 73 ILE B O 1
ATOM 1487 N N . ASN B 1 74 ? 5.727 -19.641 -7.359 1 98.56 74 ASN B N 1
ATOM 1488 C CA . ASN B 1 74 ? 5.168 -20.281 -8.547 1 98.56 74 ASN B CA 1
ATOM 1489 C C . ASN B 1 74 ? 3.695 -20.625 -8.359 1 98.56 74 ASN B C 1
ATOM 1491 O O . ASN B 1 74 ? 2.871 -20.359 -9.234 1 98.56 74 ASN B O 1
ATOM 1495 N N . THR B 1 75 ? 3.42 -21.203 -7.25 1 98.56 75 THR B N 1
ATOM 1496 C CA . THR B 1 75 ? 2.039 -21.562 -6.953 1 98.56 75 THR B CA 1
ATOM 1497 C C . THR B 1 75 ? 1.159 -20.312 -6.871 1 98.56 75 THR B C 1
ATOM 1499 O O . THR B 1 75 ? 0.049 -20.297 -7.406 1 98.56 75 THR B O 1
ATOM 1502 N N . ALA B 1 76 ? 1.656 -19.297 -6.207 1 98.75 76 ALA B N 1
ATOM 1503 C CA . ALA B 1 76 ? 0.895 -18.062 -6.047 1 98.75 76 ALA B CA 1
ATOM 1504 C C . ALA B 1 76 ? 0.603 -17.422 -7.402 1 98.75 76 ALA B C 1
ATOM 1506 O O . ALA B 1 76 ? -0.512 -16.953 -7.645 1 98.75 76 ALA B O 1
ATOM 1507 N N . ILE B 1 77 ? 1.589 -17.344 -8.258 1 98.81 77 ILE B N 1
ATOM 1508 C CA . ILE B 1 77 ? 1.422 -16.766 -9.586 1 98.81 77 ILE B CA 1
ATOM 1509 C C . ILE B 1 77 ? 0.356 -17.547 -10.359 1 98.81 77 ILE B C 1
ATOM 1511 O O . ILE B 1 77 ? -0.551 -16.953 -10.945 1 98.81 77 ILE B O 1
ATOM 1515 N N . SER B 1 78 ? 0.498 -18.844 -10.312 1 98.75 78 SER B N 1
ATOM 1516 C CA . SER B 1 78 ? -0.456 -19.703 -11.023 1 98.75 78 SER B CA 1
ATOM 1517 C C . SER B 1 78 ? -1.875 -19.484 -10.5 1 98.75 78 SER B C 1
ATOM 1519 O O . SER B 1 78 ? -2.807 -19.297 -11.289 1 98.75 78 SER B O 1
ATOM 1521 N N . ASN B 1 79 ? -2.027 -19.547 -9.219 1 98.69 79 ASN B N 1
ATOM 1522 C CA . ASN B 1 79 ? -3.334 -19.328 -8.609 1 98.69 79 ASN B CA 1
ATOM 1523 C C . ASN B 1 79 ? -3.902 -17.969 -8.969 1 98.69 79 ASN B C 1
ATOM 1525 O O . ASN B 1 79 ? -5.094 -17.844 -9.258 1 98.69 79 ASN B O 1
ATOM 1529 N N . ALA B 1 80 ? -3.072 -16.938 -8.891 1 98.88 80 ALA B N 1
ATOM 1530 C CA . ALA B 1 80 ? -3.51 -15.586 -9.219 1 98.88 80 ALA B CA 1
ATOM 1531 C C . ALA B 1 80 ? -3.986 -15.5 -10.664 1 98.88 80 ALA B C 1
ATOM 1533 O O . ALA B 1 80 ? -5.055 -14.945 -10.945 1 98.88 80 ALA B O 1
ATOM 1534 N N . LYS B 1 81 ? -3.184 -16.016 -11.523 1 98.75 81 LYS B N 1
ATOM 1535 C CA . LYS B 1 81 ? -3.535 -16 -12.945 1 98.75 81 LYS B CA 1
ATOM 1536 C C . LYS B 1 81 ? -4.855 -16.734 -13.18 1 98.75 81 LYS B C 1
ATOM 1538 O O . LYS B 1 81 ? -5.723 -16.234 -13.906 1 98.75 81 LYS B O 1
ATOM 1543 N N . ASN B 1 82 ? -4.984 -17.828 -12.594 1 98.75 82 ASN B N 1
ATOM 1544 C CA . ASN B 1 82 ? -6.199 -18.625 -12.742 1 98.75 82 ASN B CA 1
ATOM 1545 C C . ASN B 1 82 ? -7.422 -17.891 -12.195 1 98.75 82 ASN B C 1
ATOM 1547 O O . ASN B 1 82 ? -8.555 -18.266 -12.492 1 98.75 82 ASN B O 1
ATOM 1551 N N . ASN B 1 83 ? -7.18 -16.938 -11.43 1 98.75 83 ASN B N 1
ATOM 1552 C CA . ASN B 1 83 ? -8.281 -16.188 -10.836 1 98.75 83 ASN B CA 1
ATOM 1553 C C . ASN B 1 83 ? -8.367 -14.773 -11.414 1 98.75 83 ASN B C 1
ATOM 1555 O O . ASN B 1 83 ? -8.945 -13.883 -10.797 1 98.75 83 ASN B O 1
ATOM 1559 N N . GLY B 1 84 ? -7.734 -14.547 -12.539 1 98.69 84 GLY B N 1
ATOM 1560 C CA . GLY B 1 84 ? -8.023 -13.359 -13.328 1 98.69 84 GLY B CA 1
ATOM 1561 C C . GLY B 1 84 ? -6.926 -12.312 -13.25 1 98.69 84 GLY B C 1
ATOM 1562 O O . GLY B 1 84 ? -7.035 -11.25 -13.859 1 98.69 84 GLY B O 1
ATOM 1563 N N . ALA B 1 85 ? -5.883 -12.578 -12.523 1 98.88 85 ALA B N 1
ATOM 1564 C CA . ALA B 1 85 ? -4.77 -11.633 -12.492 1 98.88 85 ALA B CA 1
ATOM 1565 C C . ALA B 1 85 ? -3.949 -11.695 -13.773 1 98.88 85 ALA B C 1
ATOM 1567 O O . ALA B 1 85 ? -3.977 -12.711 -14.484 1 98.88 85 ALA B O 1
ATOM 1568 N N . ILE B 1 86 ? -3.26 -10.602 -14.047 1 98.62 86 ILE B N 1
ATOM 1569 C CA . ILE B 1 86 ? -2.332 -10.508 -15.164 1 98.62 86 ILE B CA 1
ATOM 1570 C C . ILE B 1 86 ? -0.897 -10.445 -14.648 1 98.62 86 ILE B C 1
ATOM 1572 O O . ILE B 1 86 ? -0.603 -9.711 -13.711 1 98.62 86 ILE B O 1
ATOM 1576 N N . ILE B 1 87 ? -0.051 -11.242 -15.258 1 98.62 87 ILE B N 1
ATOM 1577 C CA . ILE B 1 87 ? 1.361 -11.219 -14.891 1 98.62 87 ILE B CA 1
ATOM 1578 C C . ILE B 1 87 ? 2.051 -10.047 -15.602 1 98.62 87 ILE B C 1
ATOM 1580 O O . ILE B 1 87 ? 1.993 -9.938 -16.828 1 98.62 87 ILE B O 1
ATOM 1584 N N . VAL B 1 88 ? 2.619 -9.164 -14.898 1 98.5 88 VAL B N 1
ATOM 1585 C CA . VAL B 1 88 ? 3.363 -8.039 -15.453 1 98.5 88 VAL B CA 1
ATOM 1586 C C . VAL B 1 88 ? 4.836 -8.414 -15.609 1 98.5 88 VAL B C 1
ATOM 1588 O O . VAL B 1 88 ? 5.434 -8.203 -16.672 1 98.5 88 VAL B O 1
ATOM 1591 N N . ARG B 1 89 ? 5.438 -8.859 -14.547 1 97.94 89 ARG B N 1
ATOM 1592 C CA . ARG B 1 89 ? 6.773 -9.445 -14.508 1 97.94 89 ARG B CA 1
ATOM 1593 C C . ARG B 1 89 ? 6.762 -10.781 -13.766 1 97.94 89 ARG B C 1
ATOM 1595 O O . ARG B 1 89 ? 6.441 -10.836 -12.578 1 97.94 89 ARG B O 1
ATOM 1602 N N . ASP B 1 90 ? 7.125 -11.719 -14.484 1 98.25 90 ASP B N 1
ATOM 1603 C CA . ASP B 1 90 ? 7.152 -13.055 -13.898 1 98.25 90 ASP B CA 1
ATOM 1604 C C . ASP B 1 90 ? 8.273 -13.172 -12.867 1 98.25 90 ASP B C 1
ATOM 1606 O O . ASP B 1 90 ? 8.93 -12.188 -12.539 1 98.25 90 ASP B O 1
ATOM 1610 N N . LYS B 1 91 ? 8.344 -14.414 -12.281 1 98.44 91 LYS B N 1
ATOM 1611 C CA . LYS B 1 91 ? 9.281 -14.695 -11.195 1 98.44 91 LYS B CA 1
ATOM 1612 C C . LYS B 1 91 ? 10.688 -14.211 -11.547 1 98.44 91 LYS B C 1
ATOM 1614 O O . LYS B 1 91 ? 11.25 -14.609 -12.57 1 98.44 91 LYS B O 1
ATOM 1619 N N . MET B 1 92 ? 11.195 -13.312 -10.773 1 97.69 92 MET B N 1
ATOM 1620 C CA . MET B 1 92 ? 12.578 -12.852 -10.82 1 97.69 92 MET B CA 1
ATOM 1621 C C . MET B 1 92 ? 13.367 -13.359 -9.617 1 97.69 92 MET B C 1
ATOM 1623 O O . MET B 1 92 ? 12.844 -13.406 -8.508 1 97.69 92 MET B O 1
ATOM 1627 N N . GLU B 1 93 ? 14.602 -13.664 -9.852 1 97.38 93 GLU B N 1
ATOM 1628 C CA . GLU B 1 93 ? 15.438 -14.219 -8.789 1 97.38 93 GLU B CA 1
ATOM 1629 C C . GLU B 1 93 ? 16.453 -13.195 -8.289 1 97.38 93 GLU B C 1
ATOM 1631 O O . GLU B 1 93 ? 17.141 -12.562 -9.086 1 97.38 93 GLU B O 1
ATOM 1636 N N . PHE B 1 94 ? 16.453 -13.023 -7.02 1 94.94 94 PHE B N 1
ATOM 1637 C CA . PHE B 1 94 ? 17.469 -12.234 -6.328 1 94.94 94 PHE B CA 1
ATOM 1638 C C . PHE B 1 94 ? 18.219 -13.086 -5.316 1 94.94 94 PHE B C 1
ATOM 1640 O O . PHE B 1 94 ? 18.016 -14.297 -5.242 1 94.94 94 PHE B O 1
ATOM 1647 N N . ASP B 1 95 ? 19.172 -12.516 -4.609 1 94.75 95 ASP B N 1
ATOM 1648 C CA . ASP B 1 95 ? 20.062 -13.281 -3.738 1 94.75 95 ASP B CA 1
ATOM 1649 C C . ASP B 1 95 ? 19.281 -13.977 -2.627 1 94.75 95 ASP B C 1
ATOM 1651 O O . ASP B 1 95 ? 19.5 -15.148 -2.34 1 94.75 95 ASP B O 1
ATOM 1655 N N . HIS B 1 96 ? 18.266 -13.289 -2.066 1 96.56 96 HIS B N 1
ATOM 1656 C CA . HIS B 1 96 ? 17.672 -13.828 -0.851 1 96.56 96 HIS B CA 1
ATOM 1657 C C . HIS B 1 96 ? 16.172 -14.023 -1.025 1 96.56 96 HIS B C 1
ATOM 1659 O O . HIS B 1 96 ? 15.5 -14.547 -0.128 1 96.56 96 HIS B O 1
ATOM 1665 N N . PHE B 1 97 ? 15.656 -13.641 -2.15 1 97.62 97 PHE B N 1
ATOM 1666 C CA . PHE B 1 97 ? 14.219 -13.773 -2.346 1 97.62 97 PHE B CA 1
ATOM 1667 C C . PHE B 1 97 ? 13.883 -13.852 -3.828 1 97.62 97 PHE B C 1
ATOM 1669 O O . PHE B 1 97 ? 14.719 -13.562 -4.68 1 97.62 97 PHE B O 1
ATOM 1676 N N . TYR B 1 98 ? 12.719 -14.344 -4.133 1 98.38 98 TYR B N 1
ATOM 1677 C CA . TYR B 1 98 ? 12.078 -14.234 -5.438 1 98.38 98 TYR B CA 1
ATOM 1678 C C . TYR B 1 98 ? 11.031 -13.125 -5.441 1 98.38 98 TYR B C 1
ATOM 1680 O O . TYR B 1 98 ? 10.422 -12.836 -4.41 1 98.38 98 TYR B O 1
ATOM 1688 N N . LEU B 1 99 ? 10.891 -12.516 -6.609 1 98.25 99 LEU B N 1
ATOM 1689 C CA . LEU B 1 99 ? 9.977 -11.383 -6.746 1 98.25 99 LEU B CA 1
ATOM 1690 C C . LEU B 1 99 ? 9.156 -11.5 -8.023 1 98.25 99 LEU B C 1
ATOM 1692 O O . LEU B 1 99 ? 9.672 -11.922 -9.062 1 98.25 99 LEU B O 1
ATOM 1696 N N . ALA B 1 100 ? 7.93 -11.148 -8.039 1 98.69 100 ALA B N 1
ATOM 1697 C CA . ALA B 1 100 ? 7.066 -11.031 -9.203 1 98.69 100 ALA B CA 1
ATOM 1698 C C . ALA B 1 100 ? 6.098 -9.859 -9.062 1 98.69 100 ALA B C 1
ATOM 1700 O O . ALA B 1 100 ? 5.793 -9.438 -7.945 1 98.69 100 ALA B O 1
ATOM 1701 N N . TYR B 1 101 ? 5.711 -9.297 -10.133 1 98.75 101 TYR B N 1
ATOM 1702 C CA . TYR B 1 101 ? 4.715 -8.227 -10.164 1 98.75 101 TYR B CA 1
ATOM 1703 C C . TYR B 1 101 ? 3.492 -8.641 -10.969 1 98.75 101 TYR B C 1
ATOM 1705 O O . TYR B 1 101 ? 3.619 -9.141 -12.086 1 98.75 101 TYR B O 1
ATOM 1713 N N . LEU B 1 102 ? 2.35 -8.453 -10.453 1 98.81 102 LEU B N 1
ATOM 1714 C CA . LEU B 1 102 ? 1.078 -8.773 -11.086 1 98.81 102 LEU B CA 1
ATOM 1715 C C . LEU B 1 102 ? 0.099 -7.613 -10.969 1 98.81 102 LEU B C 1
ATOM 1717 O O . LEU B 1 102 ? 0.37 -6.637 -10.266 1 98.81 102 LEU B O 1
ATOM 1721 N N . VAL B 1 103 ? -0.989 -7.688 -11.711 1 98.81 103 VAL B N 1
ATO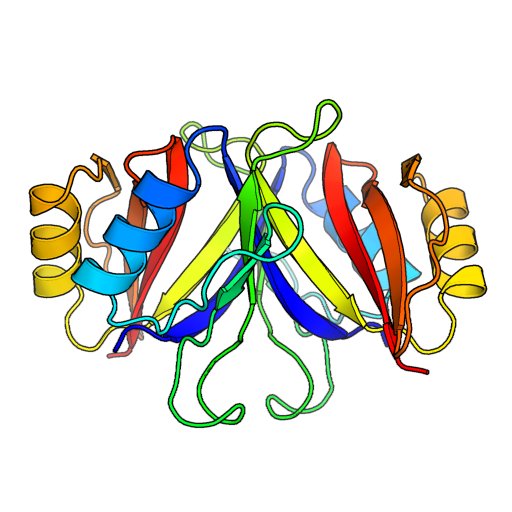M 1722 C CA . VAL B 1 103 ? -2.158 -6.82 -11.609 1 98.81 103 VAL B CA 1
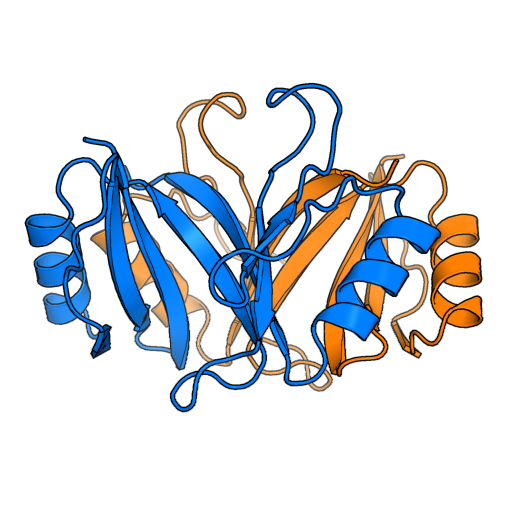ATOM 1723 C C . VAL B 1 103 ? -3.393 -7.656 -11.281 1 98.81 103 VAL B C 1
ATOM 1725 O O . VAL B 1 103 ? -3.662 -8.664 -11.938 1 98.81 103 VAL B O 1
ATOM 1728 N N . ASP B 1 104 ? -4.066 -7.273 -10.203 1 98.81 104 ASP B N 1
ATOM 1729 C CA . ASP B 1 104 ? -5.242 -8.047 -9.812 1 98.81 104 ASP B CA 1
ATOM 1730 C C . ASP B 1 104 ? -6.391 -7.836 -10.797 1 98.81 104 ASP B C 1
ATOM 1732 O O . ASP B 1 104 ? -6.285 -7.012 -11.711 1 98.81 104 ASP B O 1
ATOM 1736 N N . PRO B 1 105 ? -7.488 -8.547 -10.75 1 98.75 105 PRO B N 1
ATOM 1737 C CA . PRO B 1 105 ? -8.562 -8.469 -11.742 1 98.75 105 PRO B CA 1
ATOM 1738 C C . PRO B 1 105 ? -9.219 -7.09 -11.797 1 98.75 105 PRO B C 1
ATOM 1740 O O . PRO B 1 105 ? -9.969 -6.797 -12.727 1 98.75 105 PRO B O 1
ATOM 1743 N N . THR B 1 106 ? -9.047 -6.281 -10.789 1 98.69 106 THR B N 1
ATOM 1744 C CA . THR B 1 106 ? -9.664 -4.961 -10.766 1 98.69 106 THR B CA 1
ATOM 1745 C C . THR B 1 106 ? -8.68 -3.889 -11.219 1 98.69 106 THR B C 1
ATOM 1747 O O . THR B 1 106 ? -9 -2.699 -11.219 1 98.69 106 THR B O 1
ATOM 1750 N N . GLY B 1 107 ? -7.453 -4.273 -11.523 1 98.44 107 GLY B N 1
ATOM 1751 C CA . GLY B 1 107 ? -6.5 -3.342 -12.109 1 98.44 107 GLY B CA 1
ATOM 1752 C C . GLY B 1 107 ? -5.465 -2.844 -11.117 1 98.44 107 GLY B C 1
ATOM 1753 O O . GLY B 1 107 ? -4.68 -1.948 -11.43 1 98.44 107 GLY B O 1
ATOM 1754 N N . LEU B 1 108 ? -5.406 -3.346 -9.984 1 98.69 108 LEU B N 1
ATOM 1755 C CA . LEU B 1 108 ? -4.438 -2.914 -8.984 1 98.69 108 LEU B CA 1
ATOM 1756 C C . LEU B 1 108 ? -3.158 -3.74 -9.07 1 98.69 108 LEU B C 1
ATOM 1758 O O . LEU B 1 108 ? -3.211 -4.973 -9.109 1 98.69 108 LEU B O 1
ATOM 1762 N N . GLY B 1 109 ? -2.025 -3.045 -9.102 1 98.69 109 GLY B N 1
ATOM 1763 C CA . GLY B 1 109 ? -0.743 -3.73 -9.086 1 98.69 109 GLY B CA 1
ATOM 1764 C C . GLY B 1 109 ? -0.324 -4.184 -7.699 1 98.69 109 GLY B C 1
ATOM 1765 O O . GLY B 1 109 ? -0.551 -3.473 -6.719 1 98.69 109 GLY B O 1
ATOM 1766 N N . PHE B 1 110 ? 0.288 -5.316 -7.605 1 98.81 110 PHE B N 1
ATOM 1767 C CA . PHE B 1 110 ? 0.854 -5.816 -6.359 1 98.81 110 PHE B CA 1
ATOM 1768 C C . PHE B 1 110 ? 2.074 -6.691 -6.633 1 98.81 110 PHE B C 1
ATOM 1770 O O . PHE B 1 110 ? 2.293 -7.125 -7.766 1 98.81 110 PHE B O 1
ATOM 1777 N N . ALA B 1 111 ? 2.861 -6.863 -5.617 1 98.62 111 ALA B N 1
ATOM 1778 C CA . ALA B 1 111 ? 4.062 -7.688 -5.723 1 98.62 111 ALA B CA 1
ATOM 1779 C C . ALA B 1 111 ? 3.918 -8.977 -4.918 1 98.62 111 ALA B C 1
ATOM 1781 O O . ALA B 1 111 ? 3.254 -8.992 -3.879 1 98.62 111 ALA B O 1
ATOM 1782 N N . LEU B 1 112 ? 4.566 -10 -5.379 1 98.75 112 LEU B N 1
ATOM 1783 C CA . LEU B 1 112 ? 4.754 -11.242 -4.641 1 98.75 112 LEU B CA 1
ATOM 1784 C C . LEU B 1 112 ? 6.215 -11.422 -4.238 1 98.75 112 LEU B C 1
ATOM 1786 O O . LEU B 1 112 ? 7.121 -11.125 -5.023 1 98.75 112 LEU B O 1
ATOM 1790 N N . ILE B 1 113 ? 6.387 -11.852 -3.039 1 98 113 ILE B N 1
ATOM 1791 C CA . ILE B 1 113 ? 7.73 -12.109 -2.533 1 98 113 ILE B CA 1
ATOM 1792 C C . ILE B 1 113 ? 7.793 -13.508 -1.917 1 98 113 ILE B C 1
ATOM 1794 O O . ILE B 1 113 ? 6.898 -13.898 -1.168 1 98 113 ILE B O 1
ATOM 1798 N N . GLN B 1 114 ? 8.766 -14.234 -2.244 1 98.31 114 GLN B N 1
ATOM 1799 C CA . GLN B 1 114 ? 9.148 -15.469 -1.56 1 98.31 114 GLN B CA 1
ATOM 1800 C C . GLN B 1 114 ? 10.578 -15.391 -1.038 1 98.31 114 GLN B C 1
ATOM 1802 O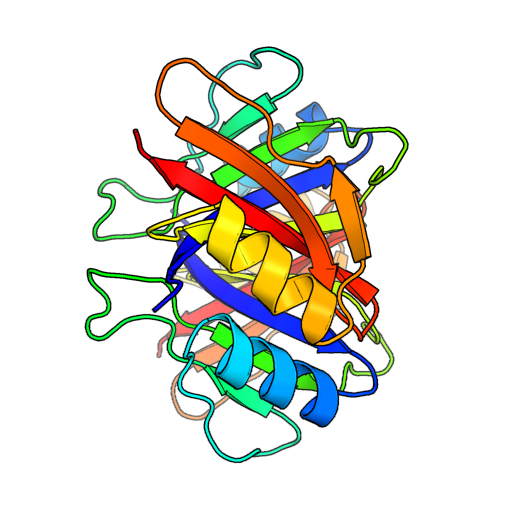 O . GLN B 1 114 ? 11.523 -15.273 -1.819 1 98.31 114 GLN B O 1
ATOM 1807 N N . LYS B 1 115 ? 10.672 -15.469 0.232 1 96.44 115 LYS B N 1
ATOM 1808 C CA . LYS B 1 115 ? 12.016 -15.5 0.807 1 96.44 115 LYS B CA 1
ATOM 1809 C C . LYS B 1 115 ? 12.664 -16.859 0.605 1 96.44 115 LYS B C 1
ATOM 1811 O O . LYS B 1 115 ? 12 -17.891 0.726 1 96.44 115 LYS B O 1
ATOM 1816 N N . LYS B 1 116 ? 13.922 -16.828 0.242 1 95.69 116 LYS B N 1
ATOM 1817 C CA . LYS B 1 116 ? 14.656 -18.078 0.082 1 95.69 116 LYS B CA 1
ATOM 1818 C C . LYS B 1 116 ? 15.008 -18.688 1.437 1 95.69 116 LYS B C 1
ATOM 1820 O O . LYS B 1 116 ? 15.211 -17.969 2.414 1 95.69 116 LYS B O 1
#

Foldseek 3Di:
DWDFQEKEFEAQCQVVVVVVCCVPQVWDWADDDPQKIKIDRDDDSVPDGTYIYGQADPVGRGDMATEIEDADQVVVVVVQVVQQKAWPAHWDDDDFWIKTWIAHNVGRIYMYIYGD/DWDFQEKEFEAQCQVVVVVVCCVPQVWDWADDDPQKIKIDRDPDSVPDGIYIYGQADPLGRGDMATEIEDADQVVVVVVQVVQQKAWPAHWDDDDFWIKTWIAHNVGRIYMYIYGD